Protein AF-A0A922NUD2-F1 (afdb_monomer)

Foldseek 3Di:
DVVVVVVVVVVVVVVVVVVVVVVVVVVVVVCVVPVPPDDDDDDDDDDDDDPPPQQQPVPPVSVVVLVVVLVVVVVVPDPDPVNVVSVVSVVVNVVVVVVVVVVVVVVVVVVVVVVVVVVVVVVVVVVVVVVVVVVVVVVVVVVVVVVVVVVVVVVVVVVVVVVVVVVVVVVVVVVVVVVVVVVVVVVVVVVVVVVVVVVVVVVVVVVVVVVVVVVVVVVVVVVVVVVVVVVVVVVVVVCVVDDDDDDDDDDDDDDDDPDDPPPPDPDPDPCPDPCPHPVNVVVCVVVVVDDDPPDDDDD

Structure (mmCIF, N/CA/C/O backbone):
data_AF-A0A922NUD2-F1
#
_entry.id   AF-A0A922NUD2-F1
#
loop_
_atom_site.group_PDB
_atom_site.id
_atom_site.type_symbol
_atom_site.label_atom_id
_atom_site.label_alt_id
_atom_site.label_comp_id
_atom_site.label_asym_id
_atom_site.label_entity_id
_atom_site.label_seq_id
_atom_site.pdbx_PDB_ins_code
_atom_site.Cartn_x
_atom_site.Cartn_y
_atom_site.Cartn_z
_atom_site.occupancy
_atom_site.B_iso_or_equiv
_atom_site.auth_seq_id
_atom_site.auth_comp_id
_atom_site.auth_asym_id
_atom_site.auth_atom_id
_atom_site.pdbx_PDB_model_num
ATOM 1 N N . MET A 1 1 ? 13.941 11.897 22.932 1.00 52.31 1 MET A N 1
ATOM 2 C CA . MET A 1 1 ? 13.666 12.792 21.776 1.00 52.31 1 MET A CA 1
ATOM 3 C C . MET A 1 1 ? 14.856 12.971 20.810 1.00 52.31 1 MET A C 1
ATOM 5 O O . MET A 1 1 ? 14.640 13.424 19.690 1.00 52.31 1 MET A O 1
ATOM 9 N N . SER A 1 2 ? 16.089 12.587 21.181 1.00 53.84 2 SER A N 1
ATOM 10 C CA . SER A 1 2 ? 17.286 12.746 20.324 1.00 53.84 2 SER A CA 1
ATOM 11 C C . SER A 1 2 ? 17.474 11.669 19.243 1.00 53.84 2 SER A C 1
ATOM 13 O O . SER A 1 2 ? 18.053 11.963 18.203 1.00 53.84 2 SER A O 1
ATOM 15 N N . ILE A 1 3 ? 16.930 10.462 19.428 1.00 51.69 3 ILE A N 1
ATOM 16 C CA . ILE A 1 3 ? 17.121 9.328 18.498 1.00 51.69 3 ILE A CA 1
ATOM 17 C C . ILE A 1 3 ? 16.372 9.559 17.164 1.00 51.69 3 ILE A C 1
ATOM 19 O O . ILE A 1 3 ? 16.938 9.405 16.087 1.00 51.69 3 ILE A O 1
ATOM 23 N N . ILE A 1 4 ? 15.158 10.120 17.221 1.00 53.12 4 ILE A N 1
ATOM 24 C CA . ILE A 1 4 ? 14.289 10.394 16.053 1.00 53.12 4 ILE A CA 1
ATOM 25 C C . ILE A 1 4 ? 14.841 11.522 15.143 1.00 53.12 4 ILE A C 1
ATOM 27 O O . ILE A 1 4 ? 14.447 11.678 13.981 1.00 53.12 4 ILE A O 1
ATOM 31 N N . LYS A 1 5 ? 15.759 12.361 15.647 1.00 53.94 5 LYS A N 1
ATOM 32 C CA . LYS A 1 5 ? 16.441 13.387 14.832 1.00 53.94 5 LYS A CA 1
ATOM 33 C C . LYS A 1 5 ? 17.626 12.813 14.041 1.00 53.94 5 LYS A C 1
ATOM 35 O O . LYS A 1 5 ? 17.938 13.356 12.982 1.00 53.94 5 LYS A O 1
ATOM 40 N N . GLY A 1 6 ? 18.242 11.723 14.509 1.00 54.62 6 GLY A N 1
ATOM 41 C CA . GLY A 1 6 ? 19.349 11.046 13.823 1.00 54.62 6 GLY A CA 1
ATOM 42 C C . GLY A 1 6 ? 18.901 10.348 12.537 1.00 54.62 6 GLY A C 1
ATOM 43 O O . GLY A 1 6 ? 19.431 10.631 11.463 1.00 54.62 6 GLY A O 1
ATOM 44 N N . GLU A 1 7 ? 17.844 9.538 12.617 1.00 55.69 7 GLU A N 1
ATOM 45 C CA . GLU A 1 7 ? 17.343 8.732 11.489 1.00 55.69 7 GLU A CA 1
ATOM 46 C C . GLU A 1 7 ? 16.839 9.584 10.313 1.00 55.69 7 GLU A C 1
ATOM 48 O O . GLU A 1 7 ? 17.139 9.312 9.147 1.00 55.69 7 GLU A O 1
ATOM 53 N N . ARG A 1 8 ? 16.153 10.701 10.598 1.00 58.03 8 ARG A N 1
ATOM 54 C CA . ARG A 1 8 ? 15.700 11.640 9.553 1.00 58.03 8 ARG A CA 1
ATOM 55 C C . ARG A 1 8 ? 16.856 12.317 8.814 1.00 58.03 8 ARG A C 1
ATOM 57 O O . ARG A 1 8 ? 16.696 12.704 7.654 1.00 58.03 8 ARG A O 1
ATOM 64 N N . ASN A 1 9 ? 18.015 12.474 9.452 1.00 58.94 9 ASN A N 1
ATOM 65 C CA . ASN A 1 9 ? 19.197 13.050 8.813 1.00 58.94 9 ASN A CA 1
ATOM 66 C C . ASN A 1 9 ? 19.928 12.039 7.921 1.00 58.94 9 ASN A C 1
ATOM 68 O O . ASN A 1 9 ? 20.449 12.428 6.872 1.00 58.94 9 ASN A O 1
ATOM 72 N N . GLU A 1 10 ? 19.924 10.754 8.271 1.00 60.72 10 GLU A N 1
ATOM 73 C CA . GLU A 1 10 ? 20.502 9.706 7.423 1.00 60.72 10 GLU A CA 1
ATOM 74 C C . GLU A 1 10 ? 19.676 9.451 6.161 1.00 60.72 10 GLU A C 1
ATOM 76 O O . GLU A 1 10 ? 20.231 9.399 5.057 1.00 60.72 10 GLU A O 1
ATOM 81 N N . GLN A 1 11 ? 18.345 9.423 6.277 1.00 63.09 11 GLN A N 1
ATOM 82 C CA . GLN A 1 11 ? 17.459 9.270 5.119 1.00 63.09 11 GLN A CA 1
ATOM 83 C C . GLN A 1 11 ? 17.621 10.417 4.107 1.00 63.09 11 GLN A C 1
ATOM 85 O O . GLN A 1 11 ? 17.701 10.183 2.897 1.00 63.09 11 GLN A O 1
ATOM 90 N N . LYS A 1 12 ? 17.781 11.662 4.579 1.00 68.06 12 LYS A N 1
ATOM 91 C CA . LYS A 1 12 ? 18.047 12.826 3.713 1.00 68.06 12 LYS A CA 1
ATOM 92 C C . LYS A 1 12 ? 19.406 12.743 3.011 1.00 68.06 12 LYS A C 1
ATOM 94 O O . LYS A 1 12 ? 19.517 13.119 1.840 1.00 68.06 12 LYS A O 1
ATOM 99 N N . LYS A 1 13 ? 20.443 12.242 3.695 1.00 67.81 13 LYS A N 1
ATOM 100 C CA . LYS A 1 13 ? 21.772 12.016 3.099 1.00 67.81 13 LYS A CA 1
ATOM 101 C C . LYS A 1 13 ? 21.724 10.911 2.035 1.00 67.81 13 LYS A C 1
ATOM 103 O O . LYS A 1 13 ? 22.298 11.090 0.960 1.00 67.81 13 LYS A O 1
ATOM 108 N N . SER A 1 14 ? 20.991 9.825 2.286 1.00 68.69 14 SER A N 1
ATOM 109 C CA . SER A 1 14 ? 20.791 8.720 1.335 1.00 68.69 14 SER A CA 1
ATOM 110 C C . SER A 1 14 ? 20.039 9.169 0.074 1.00 68.69 14 SER A C 1
ATOM 112 O O . SER A 1 14 ? 20.500 8.937 -1.046 1.00 68.69 14 SER A O 1
ATOM 114 N N . ALA A 1 15 ? 18.956 9.935 0.230 1.00 68.94 15 ALA A N 1
ATOM 115 C CA . ALA A 1 15 ? 18.207 10.496 -0.895 1.00 68.94 15 ALA A CA 1
ATOM 116 C C . ALA A 1 15 ? 19.058 11.449 -1.758 1.00 68.94 15 ALA A C 1
ATOM 118 O O . ALA A 1 15 ? 19.015 11.382 -2.989 1.00 68.94 15 ALA A O 1
ATOM 119 N N . LYS A 1 16 ? 19.897 12.293 -1.134 1.00 68.56 16 LYS A N 1
ATOM 120 C CA . LYS A 1 16 ? 20.848 13.155 -1.863 1.00 68.56 16 LYS A CA 1
ATOM 121 C C . LYS A 1 16 ? 21.880 12.347 -2.655 1.00 68.56 16 LYS A C 1
ATOM 123 O O . LYS A 1 16 ? 22.189 12.722 -3.784 1.00 68.56 16 LYS A O 1
ATOM 128 N N . ARG A 1 17 ? 22.395 11.242 -2.104 1.00 68.44 17 ARG A N 1
ATOM 129 C CA . ARG A 1 17 ? 23.333 10.350 -2.813 1.00 68.44 17 ARG A CA 1
ATOM 130 C C . ARG A 1 17 ? 22.675 9.682 -4.023 1.00 68.44 17 ARG A C 1
ATOM 132 O O . ARG A 1 17 ? 23.272 9.676 -5.096 1.00 68.44 17 ARG A O 1
ATOM 139 N N . ARG A 1 18 ? 21.432 9.204 -3.885 1.00 71.06 18 ARG A N 1
ATOM 140 C CA . ARG A 1 18 ? 20.667 8.599 -4.993 1.00 71.06 18 ARG A CA 1
ATOM 141 C C . ARG A 1 18 ? 20.432 9.585 -6.142 1.00 71.06 18 ARG A C 1
ATOM 143 O O . ARG A 1 18 ? 20.667 9.231 -7.292 1.00 71.06 18 ARG A O 1
ATOM 150 N N . ARG A 1 19 ? 20.064 10.837 -5.839 1.00 70.25 19 ARG A N 1
ATOM 151 C CA . ARG A 1 19 ? 19.881 11.890 -6.859 1.00 70.25 19 ARG A CA 1
ATOM 152 C C . ARG A 1 19 ? 21.174 12.232 -7.597 1.00 70.25 19 ARG A C 1
ATOM 154 O O . ARG A 1 19 ? 21.152 12.331 -8.816 1.00 70.25 19 ARG A O 1
ATOM 161 N N . LYS A 1 20 ? 22.300 12.363 -6.883 1.00 69.31 20 LYS A N 1
ATOM 162 C CA . LYS A 1 20 ? 23.607 12.607 -7.521 1.00 69.31 20 LYS A CA 1
ATOM 163 C C . LYS A 1 20 ? 23.983 11.480 -8.483 1.00 69.31 20 LYS A C 1
ATOM 165 O O . LYS A 1 20 ? 24.372 11.759 -9.605 1.00 69.31 20 LYS A O 1
ATOM 170 N N . ASN A 1 21 ? 23.792 10.227 -8.071 1.00 71.38 21 ASN A N 1
ATOM 171 C CA . ASN A 1 21 ? 24.105 9.064 -8.903 1.00 71.38 21 ASN A CA 1
ATOM 172 C C . ASN A 1 21 ? 23.218 9.003 -10.165 1.00 71.38 21 ASN A C 1
ATOM 174 O O . ASN A 1 21 ? 23.707 8.704 -11.249 1.00 71.38 21 ASN A O 1
ATOM 178 N N . LEU A 1 22 ? 21.936 9.372 -10.052 1.00 72.06 22 LEU A N 1
ATOM 179 C CA . LEU A 1 22 ? 21.026 9.455 -11.199 1.00 72.06 22 LEU A CA 1
ATOM 180 C C . LEU A 1 22 ? 21.436 10.553 -12.195 1.00 72.06 22 LEU A C 1
ATOM 182 O O . LEU A 1 22 ? 21.444 10.303 -13.394 1.00 72.06 22 LEU A O 1
ATOM 186 N N . ILE A 1 23 ? 21.826 11.737 -11.707 1.00 69.12 23 ILE A N 1
ATOM 187 C CA . ILE A 1 23 ? 22.301 12.846 -12.554 1.00 69.12 23 ILE A CA 1
ATOM 188 C C . ILE A 1 23 ? 23.598 12.460 -13.273 1.00 69.12 23 ILE A C 1
ATOM 190 O O . ILE A 1 23 ? 23.727 12.708 -14.467 1.00 69.12 23 ILE A O 1
ATOM 194 N N . THR A 1 24 ? 24.539 11.812 -12.578 1.00 68.25 24 THR A N 1
ATOM 195 C CA . THR A 1 24 ? 25.786 11.337 -13.194 1.00 68.25 24 THR A CA 1
ATOM 196 C C . THR A 1 24 ? 25.521 10.279 -14.263 1.00 68.25 24 THR A C 1
ATOM 198 O O . THR A 1 24 ? 26.097 10.360 -15.343 1.00 68.25 24 THR A O 1
ATOM 201 N N . LYS A 1 25 ? 24.613 9.327 -14.008 1.00 68.25 25 LYS A N 1
ATOM 202 C CA . LYS A 1 25 ? 24.204 8.337 -15.016 1.00 68.25 25 LYS A CA 1
ATOM 203 C C . LYS A 1 25 ? 23.544 9.002 -16.221 1.00 68.25 25 LYS A C 1
ATOM 205 O O . LYS A 1 25 ? 23.932 8.707 -17.341 1.00 68.25 25 LYS A O 1
ATOM 210 N N . LEU A 1 26 ? 22.626 9.943 -15.995 1.00 62.91 26 LEU A N 1
ATOM 211 C CA . LEU A 1 26 ? 21.943 10.662 -17.069 1.00 62.91 26 LEU A CA 1
ATOM 212 C C . LEU A 1 26 ? 22.925 11.470 -17.930 1.00 62.91 26 LEU A C 1
ATOM 214 O O . LEU A 1 26 ? 22.817 11.424 -19.148 1.00 62.91 26 LEU A O 1
ATOM 218 N N . ALA A 1 27 ? 23.907 12.139 -17.313 1.00 57.62 27 ALA A N 1
ATOM 219 C CA . ALA A 1 27 ? 24.952 12.890 -18.011 1.00 57.62 27 ALA A CA 1
ATOM 220 C C . ALA A 1 27 ? 25.899 11.991 -18.827 1.00 57.62 27 ALA A C 1
ATOM 222 O O . ALA A 1 27 ? 26.303 12.361 -19.926 1.00 57.62 27 ALA A O 1
ATOM 223 N N . MET A 1 28 ? 26.235 10.798 -18.324 1.00 58.44 28 MET A N 1
ATOM 224 C CA . MET A 1 28 ? 27.030 9.826 -19.085 1.00 58.44 28 MET A CA 1
ATOM 225 C C . MET A 1 28 ? 26.246 9.251 -20.272 1.00 58.44 28 MET A C 1
ATOM 227 O O . MET A 1 28 ? 26.810 9.086 -21.351 1.00 58.44 28 MET A O 1
ATOM 231 N N . THR A 1 29 ? 24.944 9.001 -20.112 1.00 59.31 29 THR A N 1
ATOM 232 C CA . THR A 1 29 ? 24.085 8.523 -21.204 1.00 59.31 29 THR A CA 1
ATOM 233 C C . THR A 1 29 ? 23.886 9.590 -22.285 1.00 59.31 29 THR A C 1
ATOM 235 O O . THR A 1 29 ? 23.952 9.276 -23.473 1.00 59.31 29 THR A O 1
ATOM 238 N N . SER A 1 30 ? 23.707 10.864 -21.919 1.00 52.88 30 SER A N 1
ATOM 239 C CA . SER A 1 30 ? 23.583 11.944 -22.906 1.00 52.88 30 SER A CA 1
ATOM 240 C C . SER A 1 30 ? 24.907 12.288 -23.599 1.00 52.88 30 SER A C 1
ATOM 242 O O . SER A 1 30 ? 24.887 12.571 -24.795 1.00 52.88 30 SER A O 1
ATOM 244 N N . ALA A 1 31 ? 26.060 12.161 -22.929 1.00 50.59 31 ALA A N 1
ATOM 245 C CA . ALA A 1 31 ? 27.372 12.303 -23.574 1.00 50.59 31 ALA A CA 1
ATOM 246 C C . ALA A 1 31 ? 27.667 11.180 -24.590 1.00 50.59 31 ALA A C 1
ATOM 248 O O . ALA A 1 31 ? 28.228 11.445 -25.651 1.00 50.59 31 ALA A O 1
ATOM 249 N N . LEU A 1 32 ? 27.230 9.945 -24.315 1.00 49.69 32 LEU A N 1
ATOM 250 C CA . LEU A 1 32 ? 27.330 8.827 -25.265 1.00 49.69 32 LEU A CA 1
ATOM 251 C C . LEU A 1 32 ? 26.415 8.994 -26.487 1.00 49.69 32 LEU A C 1
ATOM 253 O O . LEU A 1 32 ? 26.768 8.555 -27.576 1.00 49.69 32 LEU A O 1
ATOM 257 N N . THR A 1 33 ? 25.271 9.663 -26.325 1.00 49.62 33 THR A N 1
ATOM 258 C CA . THR A 1 33 ? 24.283 9.838 -27.404 1.00 49.62 33 THR A CA 1
ATOM 259 C C . THR A 1 33 ? 24.608 11.039 -28.307 1.00 49.62 33 THR A C 1
ATOM 261 O O . THR A 1 33 ? 24.226 11.053 -29.472 1.00 49.62 33 THR A O 1
ATOM 264 N N . LEU A 1 34 ? 25.350 12.036 -27.807 1.00 47.62 34 LEU A N 1
ATOM 265 C CA . LEU A 1 34 ? 25.722 13.249 -28.559 1.00 47.62 34 LEU A CA 1
ATOM 266 C C . LEU A 1 34 ? 27.193 13.281 -29.029 1.00 47.62 34 LEU A C 1
ATOM 268 O O . LEU A 1 34 ? 27.575 14.192 -29.758 1.00 47.62 34 LEU A O 1
ATOM 272 N N . GLY A 1 35 ? 28.024 12.304 -28.645 1.00 40.16 35 GLY A N 1
ATOM 273 C CA . GLY A 1 35 ? 29.476 12.312 -28.887 1.00 40.16 35 GLY A CA 1
ATOM 274 C C . GLY A 1 35 ? 29.985 11.671 -30.188 1.00 40.16 35 GLY A C 1
ATOM 275 O O . GLY A 1 35 ? 31.185 11.718 -30.435 1.00 40.16 35 GLY A O 1
ATOM 276 N N . VAL A 1 36 ? 29.134 11.082 -31.037 1.00 43.06 36 VAL A N 1
ATOM 277 C CA . VAL A 1 36 ? 29.580 10.336 -32.245 1.00 43.06 36 VAL A CA 1
ATOM 278 C C . VAL A 1 36 ? 29.637 11.219 -33.515 1.00 43.06 36 VAL A C 1
ATOM 280 O O . VAL A 1 36 ? 29.834 10.732 -34.620 1.00 43.06 36 VAL A O 1
ATOM 283 N N . GLY A 1 37 ? 29.493 12.544 -33.387 1.00 38.19 37 GLY A N 1
ATOM 284 C CA . GLY A 1 37 ? 29.281 13.452 -34.526 1.00 38.19 37 GLY A CA 1
ATOM 285 C C . GLY A 1 37 ? 30.478 14.246 -35.073 1.00 38.19 37 GLY A C 1
ATOM 286 O O . GLY A 1 37 ? 30.251 15.106 -35.917 1.00 38.19 37 GLY A O 1
ATOM 287 N N . ALA A 1 38 ? 31.722 14.043 -34.623 1.00 34.69 38 ALA A N 1
ATOM 288 C CA . ALA A 1 38 ? 32.842 14.890 -35.068 1.00 34.69 38 ALA A CA 1
ATOM 289 C C . ALA A 1 38 ? 34.184 14.146 -35.167 1.00 34.69 38 ALA A C 1
ATOM 291 O O . ALA A 1 38 ? 35.044 14.273 -34.300 1.00 34.69 38 ALA A O 1
ATOM 292 N N . ALA A 1 39 ? 34.390 13.393 -36.248 1.00 38.34 39 ALA A N 1
ATOM 293 C CA . ALA A 1 39 ? 35.722 12.944 -36.650 1.00 38.34 39 ALA A CA 1
ATOM 294 C C . ALA A 1 39 ? 35.781 12.716 -38.168 1.00 38.34 39 ALA A C 1
ATOM 296 O O . ALA A 1 39 ? 35.479 11.620 -38.622 1.00 38.34 39 ALA A O 1
ATOM 297 N N . ALA A 1 40 ? 36.157 13.744 -38.942 1.00 36.88 40 ALA A N 1
ATOM 298 C CA . ALA A 1 40 ? 36.733 13.590 -40.288 1.00 36.88 40 ALA A CA 1
ATOM 299 C C . ALA A 1 40 ? 37.229 14.933 -40.871 1.00 36.88 40 ALA A C 1
ATOM 301 O O . ALA A 1 40 ? 36.641 15.443 -41.815 1.00 36.88 40 ALA A O 1
ATOM 302 N N . THR A 1 41 ? 38.332 15.495 -40.364 1.00 37.81 41 THR A N 1
ATOM 303 C CA . THR A 1 41 ? 39.210 16.371 -41.175 1.00 37.81 41 THR A CA 1
ATOM 304 C C . THR A 1 41 ? 40.657 16.241 -40.699 1.00 37.81 41 THR A C 1
ATOM 306 O O . THR A 1 41 ? 41.145 17.055 -39.920 1.00 37.81 41 THR A O 1
ATOM 309 N N . LEU A 1 42 ? 41.348 15.196 -41.152 1.00 38.25 42 LEU A N 1
ATOM 310 C CA . LEU A 1 42 ? 42.806 15.089 -41.076 1.00 38.25 42 LEU A CA 1
ATOM 311 C C . LEU A 1 42 ? 43.307 14.398 -42.346 1.00 38.25 42 LEU A C 1
ATOM 313 O O . LEU A 1 42 ? 43.337 13.176 -42.416 1.00 38.25 42 LEU A O 1
ATOM 317 N N . ALA A 1 43 ? 43.673 15.186 -43.354 1.00 37.28 43 ALA A N 1
ATOM 318 C CA . ALA A 1 43 ? 44.607 14.776 -44.400 1.00 37.28 43 ALA A CA 1
ATOM 319 C C . ALA A 1 43 ? 45.054 16.013 -45.182 1.00 37.28 43 ALA A C 1
ATOM 321 O O . ALA A 1 43 ? 44.223 16.692 -45.782 1.00 37.28 43 ALA A O 1
ATOM 322 N N . GLY A 1 44 ? 46.359 16.288 -45.195 1.00 34.56 44 GLY A N 1
ATOM 323 C CA . GLY A 1 44 ? 46.913 17.221 -46.173 1.00 34.56 44 GLY A CA 1
ATOM 324 C C . GLY A 1 44 ? 48.192 17.949 -45.794 1.00 34.56 44 GLY A C 1
ATOM 325 O O . GLY A 1 44 ? 48.254 19.144 -46.040 1.00 34.56 44 GLY A O 1
ATOM 326 N N . GLN A 1 45 ? 49.211 17.280 -45.245 1.00 37.59 45 GLN A N 1
ATOM 327 C CA . GLN A 1 45 ? 50.592 17.772 -45.344 1.00 37.59 45 GLN A CA 1
ATOM 328 C C . GLN A 1 45 ? 51.574 16.600 -45.421 1.00 37.59 45 GLN A C 1
ATOM 330 O O . GLN A 1 45 ? 51.683 15.821 -44.479 1.00 37.59 45 GLN A O 1
ATOM 335 N N . THR A 1 46 ? 52.259 16.476 -46.560 1.00 36.56 46 THR A N 1
ATOM 336 C CA . THR A 1 46 ? 53.689 16.132 -46.697 1.00 36.56 46 THR A CA 1
ATOM 337 C C . THR A 1 46 ? 54.054 16.139 -48.186 1.00 36.56 46 THR A C 1
ATOM 339 O O . THR A 1 46 ? 53.592 15.314 -48.969 1.00 36.56 46 THR A O 1
ATOM 342 N N . GLU A 1 47 ? 54.871 17.115 -48.578 1.00 37.94 47 GLU A N 1
ATOM 343 C CA . GLU A 1 47 ? 55.683 17.078 -49.795 1.00 37.94 47 GLU A CA 1
ATOM 344 C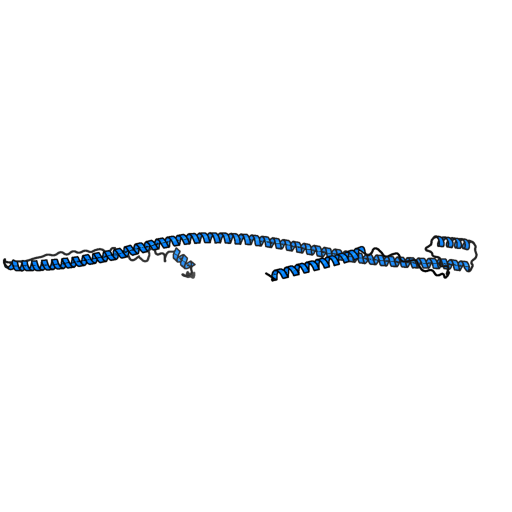 C . GLU A 1 47 ? 56.871 16.126 -49.571 1.00 37.94 47 GLU A C 1
ATOM 346 O O . GLU A 1 47 ? 57.402 16.108 -48.466 1.00 37.94 47 GLU A O 1
ATOM 351 N N . VAL A 1 48 ? 57.296 15.364 -50.589 1.00 31.50 48 VAL A N 1
ATOM 352 C CA . VAL A 1 48 ? 58.649 15.392 -51.196 1.00 31.50 48 VAL A CA 1
ATOM 353 C C . VAL A 1 48 ? 58.619 14.545 -52.481 1.00 31.50 48 VAL A C 1
ATOM 355 O O . VAL A 1 48 ? 58.175 13.399 -52.497 1.00 31.50 48 VAL A O 1
ATOM 358 N N . ARG A 1 49 ? 59.111 15.151 -53.568 1.00 35.56 49 ARG A N 1
ATOM 359 C CA . ARG A 1 49 ? 59.298 14.593 -54.913 1.00 35.56 49 ARG A CA 1
ATOM 360 C C . ARG A 1 49 ? 60.269 13.406 -54.944 1.00 35.56 49 ARG A C 1
ATOM 362 O O . ARG A 1 49 ? 61.448 13.562 -54.643 1.00 35.56 49 ARG A O 1
ATOM 369 N N . ALA A 1 50 ? 59.800 12.303 -55.517 1.00 33.41 50 ALA A N 1
ATOM 370 C CA . ALA A 1 50 ? 60.543 11.531 -56.507 1.00 33.41 50 ALA A CA 1
ATOM 371 C C . ALA A 1 50 ? 59.577 11.298 -57.679 1.00 33.41 50 ALA A C 1
ATOM 373 O O . ALA A 1 50 ? 58.518 10.704 -57.487 1.00 33.41 50 ALA A O 1
ATOM 374 N N . GLU A 1 51 ? 59.889 11.836 -58.863 1.00 36.84 51 GLU A N 1
ATOM 375 C CA . GLU A 1 51 ? 59.078 11.672 -60.079 1.00 36.84 51 GLU A CA 1
ATOM 376 C C . GLU A 1 51 ? 59.210 10.238 -60.608 1.00 36.84 51 GLU A C 1
ATOM 378 O O . GLU A 1 51 ? 59.884 9.953 -61.591 1.00 36.84 51 GLU A O 1
ATOM 383 N N . VAL A 1 52 ? 58.540 9.313 -59.930 1.00 41.41 52 VAL A N 1
ATOM 384 C CA . VAL A 1 52 ? 57.904 8.188 -60.606 1.00 41.41 52 VAL A CA 1
ATOM 385 C C . VAL A 1 52 ? 56.609 8.769 -61.163 1.00 41.41 52 VAL A C 1
ATOM 387 O O . VAL A 1 52 ? 55.838 9.349 -60.401 1.00 41.41 52 VAL A O 1
ATOM 390 N N . LEU A 1 53 ? 56.391 8.696 -62.480 1.00 49.03 53 LEU A N 1
ATOM 391 C CA . LEU A 1 53 ? 55.166 9.170 -63.136 1.00 49.03 53 LEU A CA 1
ATOM 392 C C . LEU A 1 53 ? 53.958 8.344 -62.660 1.00 49.03 53 LEU A C 1
ATOM 394 O O . LEU A 1 53 ? 53.465 7.477 -63.368 1.00 49.03 53 LEU A O 1
ATOM 398 N N . THR A 1 54 ? 53.478 8.577 -61.446 1.00 54.53 54 THR A N 1
ATOM 399 C CA . THR A 1 54 ? 52.270 7.960 -60.910 1.00 54.53 54 THR A CA 1
ATOM 400 C C . THR A 1 54 ? 51.072 8.756 -61.410 1.00 54.53 54 THR A C 1
ATOM 402 O O . THR A 1 54 ? 50.749 9.837 -60.921 1.00 54.53 54 THR A O 1
ATOM 405 N N . LEU A 1 55 ? 50.411 8.242 -62.448 1.00 60.50 55 LEU A N 1
ATOM 406 C CA . LEU A 1 55 ? 49.164 8.823 -62.927 1.00 60.50 55 LEU A CA 1
ATOM 407 C C . LEU A 1 55 ? 48.089 8.673 -61.840 1.00 60.50 55 LEU A C 1
ATOM 409 O O . LEU A 1 55 ? 47.643 7.566 -61.538 1.00 60.50 55 LEU A O 1
ATOM 413 N N . ASN A 1 56 ? 47.664 9.789 -61.245 1.00 65.06 56 ASN A N 1
ATOM 414 C CA . ASN A 1 56 ? 46.549 9.797 -60.304 1.00 65.06 56 ASN A CA 1
ATOM 415 C C . ASN A 1 56 ? 45.230 9.640 -61.066 1.00 65.06 56 ASN A C 1
ATOM 417 O O . ASN A 1 56 ? 44.687 10.598 -61.612 1.00 65.06 56 ASN A O 1
ATOM 421 N N . MET A 1 57 ? 44.695 8.425 -61.064 1.00 66.94 57 MET A N 1
ATOM 422 C CA . MET A 1 57 ? 43.496 8.101 -61.825 1.00 66.94 57 MET A CA 1
ATOM 423 C C . MET A 1 57 ? 42.178 8.611 -61.207 1.00 66.94 57 MET A C 1
ATOM 425 O O . MET A 1 57 ? 41.116 8.426 -61.799 1.00 66.94 57 MET A O 1
ATOM 429 N N . LYS A 1 58 ? 42.217 9.249 -60.025 1.00 65.94 58 LYS A N 1
ATOM 430 C CA . LYS A 1 58 ? 41.053 9.950 -59.448 1.00 65.94 58 LYS A CA 1
ATOM 431 C C . LYS A 1 58 ? 40.828 11.322 -60.092 1.00 65.94 58 LYS A C 1
ATOM 433 O O . LYS A 1 58 ? 39.716 11.843 -60.049 1.00 65.94 58 LYS A O 1
ATOM 438 N N . ASP A 1 59 ? 41.867 11.906 -60.685 1.00 74.19 59 ASP A N 1
ATOM 439 C CA . ASP A 1 59 ? 41.778 13.185 -61.381 1.00 74.19 59 ASP A CA 1
ATOM 440 C C . ASP A 1 59 ? 41.358 12.957 -62.838 1.00 74.19 59 ASP A C 1
ATOM 442 O O . ASP A 1 59 ? 42.167 12.627 -63.71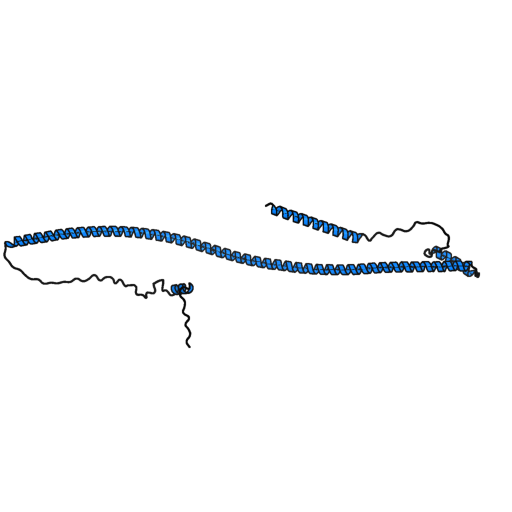0 1.00 74.19 59 ASP A O 1
ATOM 446 N N . LYS A 1 60 ? 40.061 13.149 -63.097 1.00 74.25 60 LYS A N 1
ATOM 447 C CA . LYS A 1 60 ? 39.451 12.975 -64.419 1.00 74.25 60 LYS A CA 1
ATOM 448 C C . LYS A 1 60 ? 40.184 13.759 -65.513 1.00 74.25 60 LYS A C 1
ATOM 450 O O . LYS A 1 60 ? 40.353 13.234 -66.610 1.00 74.25 60 LYS A O 1
ATOM 455 N N . ALA A 1 61 ? 40.646 14.976 -65.223 1.00 74.44 61 ALA A N 1
ATOM 456 C CA . ALA A 1 61 ? 41.311 15.815 -66.216 1.00 74.44 61 ALA A CA 1
ATOM 457 C C . ALA A 1 61 ? 42.681 15.241 -66.601 1.00 74.44 61 ALA A C 1
ATOM 459 O O . ALA A 1 61 ? 43.029 15.200 -67.780 1.00 74.44 61 ALA A O 1
ATOM 460 N N . LYS A 1 62 ? 43.438 14.733 -65.621 1.00 71.81 62 LYS A N 1
ATOM 461 C CA . LYS A 1 62 ? 44.739 14.090 -65.862 1.00 71.81 62 LYS A CA 1
ATOM 462 C C . LYS A 1 62 ? 44.612 12.763 -66.600 1.00 71.81 62 LYS A C 1
ATOM 464 O O . LYS A 1 62 ? 45.435 12.472 -67.468 1.00 71.81 62 LYS A O 1
ATOM 469 N N . VAL A 1 63 ? 43.564 11.995 -66.309 1.00 69.38 63 VAL A N 1
ATOM 470 C CA . VAL A 1 63 ? 43.255 10.751 -67.026 1.00 69.38 63 VAL A CA 1
ATOM 471 C C . VAL A 1 63 ? 42.865 11.029 -68.477 1.00 69.38 63 VAL A C 1
ATOM 473 O O . VAL A 1 63 ? 43.369 10.361 -69.376 1.00 69.38 63 VAL A O 1
ATOM 476 N N . GLU A 1 64 ? 42.020 12.031 -68.732 1.00 72.38 64 GLU A N 1
ATOM 477 C CA . GLU A 1 64 ? 41.623 12.416 -70.093 1.00 72.38 64 GLU A CA 1
ATOM 478 C C . GLU A 1 64 ? 42.798 12.982 -70.906 1.00 72.38 64 GLU A C 1
ATOM 480 O O . GLU A 1 64 ? 42.967 12.622 -72.072 1.00 72.38 64 GLU A O 1
ATOM 485 N N . GLU A 1 65 ? 43.648 13.817 -70.298 1.00 75.19 65 GLU A N 1
ATOM 486 C CA . GLU A 1 65 ? 44.860 14.352 -70.934 1.00 75.19 65 GLU A CA 1
ATOM 487 C C . GLU A 1 65 ? 45.799 13.219 -71.378 1.00 75.19 65 GLU A C 1
ATOM 489 O O . GLU A 1 65 ? 46.295 13.204 -72.507 1.00 75.19 65 GLU A O 1
ATOM 494 N N . PHE A 1 66 ? 46.010 12.236 -70.505 1.00 69.50 66 PHE A N 1
ATOM 495 C CA . PHE A 1 66 ? 46.852 11.083 -70.787 1.00 69.50 66 PHE A CA 1
ATOM 496 C C . PHE A 1 66 ? 46.232 10.122 -71.813 1.00 69.50 66 PHE A C 1
ATOM 498 O O . PHE A 1 66 ? 46.918 9.686 -72.737 1.00 69.50 66 PHE A O 1
ATOM 505 N N . ALA A 1 67 ? 44.927 9.847 -71.720 1.00 70.44 67 ALA A N 1
ATOM 506 C CA . ALA A 1 67 ? 44.212 9.002 -72.675 1.00 70.44 67 ALA A CA 1
ATOM 507 C C . ALA A 1 67 ? 44.221 9.594 -74.094 1.00 70.44 67 ALA A C 1
ATOM 509 O O . ALA A 1 67 ? 44.383 8.860 -75.072 1.00 70.44 67 ALA A O 1
ATOM 510 N N . ASN A 1 68 ? 44.093 10.919 -74.220 1.00 74.31 68 ASN A N 1
ATOM 511 C CA . ASN A 1 68 ? 44.186 11.609 -75.506 1.00 74.31 68 ASN A CA 1
ATOM 512 C C . ASN A 1 68 ? 45.601 11.528 -76.094 1.00 74.31 68 ASN A C 1
ATOM 514 O O . ASN A 1 68 ? 45.737 11.190 -77.270 1.00 74.31 68 ASN A O 1
ATOM 518 N N . LYS A 1 69 ? 46.646 11.720 -75.274 1.00 71.38 69 LYS A N 1
ATOM 519 C CA . LYS A 1 69 ? 48.042 11.508 -75.698 1.00 71.38 69 LYS A CA 1
ATOM 520 C C . LYS A 1 69 ? 48.247 10.081 -76.209 1.00 71.38 69 LYS A C 1
ATOM 522 O O . LYS A 1 69 ? 48.720 9.903 -77.329 1.00 71.38 69 LYS A O 1
ATOM 527 N N . LEU A 1 70 ?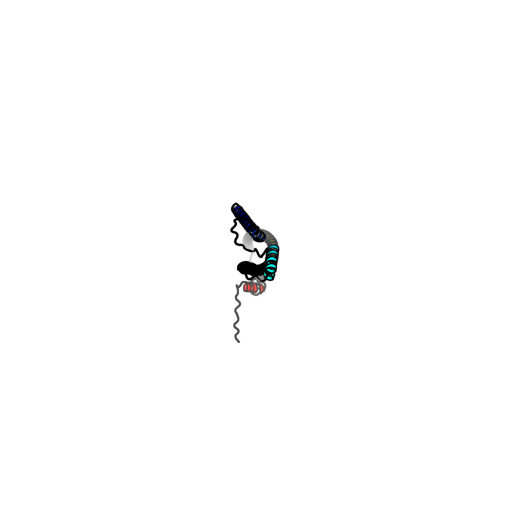 47.795 9.071 -75.464 1.00 68.44 70 LEU A N 1
ATOM 528 C CA . LEU A 1 70 ? 47.908 7.668 -75.872 1.00 68.44 70 LEU A CA 1
ATOM 529 C C . LEU A 1 70 ? 47.153 7.376 -77.182 1.00 68.44 70 LEU A C 1
ATOM 531 O O . LEU A 1 70 ? 47.656 6.671 -78.058 1.00 68.44 70 LEU A O 1
ATOM 535 N N . LYS A 1 71 ? 45.950 7.942 -77.348 1.00 70.44 71 LYS A N 1
ATOM 536 C CA . LYS A 1 71 ? 45.134 7.806 -78.563 1.00 70.44 71 LYS A CA 1
ATOM 537 C C . LYS A 1 71 ? 45.820 8.420 -79.781 1.00 70.44 71 LYS A C 1
ATOM 539 O O . LYS A 1 71 ? 45.709 7.873 -80.879 1.00 70.44 71 LYS A O 1
ATOM 544 N N . ASP A 1 72 ? 46.519 9.533 -79.605 1.00 72.12 72 ASP A N 1
ATOM 545 C CA . ASP A 1 72 ? 47.260 10.184 -80.681 1.00 72.12 72 ASP A CA 1
ATOM 546 C C . ASP A 1 72 ? 48.564 9.450 -81.010 1.00 72.12 72 ASP A C 1
ATOM 548 O O . ASP A 1 72 ? 48.889 9.313 -82.190 1.00 72.12 72 ASP A O 1
ATOM 552 N N . TYR A 1 73 ? 49.238 8.858 -80.020 1.00 64.88 73 TYR A N 1
ATOM 553 C CA . TYR A 1 73 ? 50.397 7.983 -80.236 1.00 64.88 73 TYR A CA 1
ATOM 554 C C . TYR A 1 73 ? 50.034 6.654 -80.918 1.00 64.88 73 TYR A C 1
ATOM 556 O O . TYR A 1 73 ? 50.725 6.231 -81.848 1.00 64.88 73 TYR A O 1
ATOM 564 N N . ALA A 1 74 ? 48.920 6.015 -80.547 1.00 64.56 74 ALA A N 1
ATOM 565 C CA . ALA A 1 74 ? 48.464 4.762 -81.161 1.00 64.56 74 ALA A CA 1
ATOM 566 C C . ALA A 1 74 ? 48.139 4.912 -82.662 1.00 64.56 74 ALA A C 1
ATOM 568 O O . ALA A 1 74 ? 48.363 3.990 -83.451 1.00 64.56 74 ALA A O 1
ATOM 569 N N . LYS A 1 75 ? 47.674 6.095 -83.091 1.00 67.69 75 LYS A N 1
ATOM 570 C CA . LYS A 1 75 ? 47.436 6.413 -84.512 1.00 67.69 75 LYS A CA 1
ATOM 571 C C . LYS A 1 75 ? 48.729 6.494 -85.337 1.00 67.69 75 LYS A C 1
ATOM 573 O O . LYS A 1 75 ? 48.667 6.345 -86.554 1.00 67.69 75 LYS A O 1
ATOM 578 N N . GLN A 1 76 ? 49.892 6.700 -84.710 1.00 67.12 76 GLN A N 1
ATOM 579 C CA . GLN A 1 76 ? 51.169 6.940 -85.399 1.00 67.12 76 GLN A CA 1
ATOM 580 C C . GLN A 1 76 ? 51.955 5.663 -85.791 1.00 67.12 76 GLN A C 1
ATOM 582 O O . GLN A 1 76 ? 53.065 5.779 -86.305 1.00 67.12 76 GLN A O 1
ATOM 587 N N . LYS A 1 77 ? 51.402 4.446 -85.610 1.00 56.41 77 LYS A N 1
ATOM 588 C CA . LYS A 1 77 ? 51.974 3.145 -86.062 1.00 56.41 77 LYS A CA 1
ATOM 589 C C . LYS A 1 77 ? 53.476 2.924 -85.747 1.00 56.41 77 LYS A C 1
ATOM 591 O O . LYS A 1 77 ? 54.207 2.354 -86.554 1.00 56.41 77 LYS A O 1
ATOM 596 N N . LYS A 1 78 ? 53.959 3.316 -84.563 1.00 56.56 78 LYS A N 1
ATOM 597 C CA . LYS A 1 78 ? 55.320 2.982 -84.095 1.00 56.56 78 LYS A CA 1
ATOM 598 C C . LYS A 1 78 ? 55.257 2.232 -82.764 1.00 56.56 78 LYS A C 1
ATOM 600 O O . LYS A 1 78 ? 54.977 2.833 -81.735 1.00 56.56 78 LYS A O 1
ATOM 605 N N . SER A 1 79 ? 55.535 0.926 -82.777 1.00 58.44 79 SER A N 1
ATOM 606 C CA . SER A 1 79 ? 55.690 0.112 -81.562 1.00 58.44 79 SER A CA 1
ATOM 607 C C . SER A 1 79 ? 57.079 0.341 -80.955 1.00 58.44 79 SER A C 1
ATOM 609 O O . SER A 1 79 ? 58.012 -0.427 -81.188 1.00 58.44 79 SER A O 1
ATOM 611 N N . GLY A 1 80 ? 57.242 1.457 -80.244 1.00 63.31 80 GLY A N 1
ATOM 612 C CA . GLY A 1 80 ? 58.472 1.801 -79.525 1.00 63.31 80 GLY A CA 1
ATOM 613 C C . GLY A 1 80 ? 58.371 1.498 -78.028 1.00 63.31 80 GLY A C 1
ATOM 614 O O . GLY A 1 80 ? 57.278 1.481 -77.470 1.00 63.31 80 GLY A O 1
ATOM 615 N N . GLN A 1 81 ? 59.511 1.324 -77.356 1.00 61.88 81 GLN A N 1
ATOM 616 C CA . GLN A 1 81 ? 59.626 1.103 -75.902 1.00 61.88 81 GLN A CA 1
ATOM 617 C C . GLN A 1 81 ? 58.825 2.116 -75.052 1.00 61.88 81 GLN A C 1
ATOM 619 O O . GLN A 1 81 ? 58.284 1.759 -74.011 1.00 61.88 81 GLN A O 1
ATOM 624 N N . ILE A 1 82 ? 58.674 3.348 -75.550 1.00 62.56 82 ILE A N 1
ATOM 625 C CA . ILE A 1 82 ? 57.875 4.431 -74.951 1.00 62.56 82 ILE A CA 1
ATOM 626 C C . ILE A 1 82 ? 56.381 4.058 -74.867 1.00 62.56 82 ILE A C 1
ATOM 628 O O . ILE A 1 82 ? 55.753 4.270 -73.837 1.00 62.56 82 ILE A O 1
ATOM 632 N N . THR A 1 83 ? 55.821 3.403 -75.893 1.00 68.00 83 THR A N 1
ATOM 633 C CA . THR A 1 83 ? 54.401 2.985 -75.899 1.00 68.00 83 THR A CA 1
ATOM 634 C C . THR A 1 83 ? 54.097 1.898 -74.866 1.00 68.00 83 THR A C 1
ATOM 636 O O . THR A 1 83 ? 53.004 1.856 -74.307 1.00 68.00 83 THR A O 1
ATOM 639 N N . LEU A 1 84 ? 55.076 1.037 -74.566 1.00 69.69 84 LEU A N 1
ATOM 640 C CA . LEU A 1 84 ? 54.952 0.016 -73.523 1.00 69.69 84 LEU A CA 1
ATOM 641 C C . LEU A 1 84 ? 55.051 0.622 -72.119 1.00 69.69 84 LEU A C 1
ATOM 643 O O . LEU A 1 84 ? 54.344 0.175 -71.220 1.00 69.69 84 LEU A O 1
ATOM 647 N N . GLN A 1 85 ? 55.884 1.651 -71.934 1.00 72.06 85 GLN A N 1
ATOM 648 C CA . GLN A 1 85 ? 55.967 2.384 -70.667 1.00 72.06 85 GLN A CA 1
ATOM 649 C C . GLN A 1 85 ? 54.651 3.102 -70.357 1.00 72.06 85 GLN A C 1
ATOM 651 O O . GLN A 1 85 ? 54.123 2.958 -69.259 1.00 72.06 85 GLN A O 1
ATOM 656 N N . GLU A 1 86 ? 54.075 3.807 -71.331 1.00 70.75 86 GLU A N 1
ATOM 657 C CA . GLU A 1 86 ? 52.787 4.488 -71.158 1.00 70.75 86 GLU A CA 1
ATOM 658 C C . GLU A 1 86 ? 51.641 3.501 -70.886 1.00 70.75 86 GLU A C 1
ATOM 660 O O . GLU A 1 86 ? 50.813 3.739 -70.008 1.00 70.75 86 GLU A O 1
ATOM 665 N N . LEU A 1 87 ? 51.616 2.349 -71.566 1.00 72.94 87 LEU A N 1
ATOM 666 C CA . LEU A 1 87 ? 50.635 1.298 -71.290 1.00 72.94 87 LEU A CA 1
ATOM 667 C C . LEU A 1 87 ? 50.804 0.692 -69.885 1.00 72.94 87 LEU A C 1
ATOM 669 O O . LEU A 1 87 ? 49.805 0.410 -69.225 1.00 72.94 87 LEU A O 1
ATOM 673 N N . SER A 1 88 ? 52.041 0.526 -69.406 1.00 74.81 88 SER A N 1
ATOM 674 C CA . SER A 1 88 ? 52.307 0.090 -68.028 1.00 74.81 88 SER A CA 1
ATOM 675 C C . SER A 1 88 ? 51.726 1.079 -67.021 1.00 74.81 88 SER A C 1
ATOM 677 O O . SER A 1 88 ? 51.012 0.664 -66.117 1.00 74.81 88 SER A O 1
ATOM 679 N N . LEU A 1 89 ? 51.929 2.385 -67.231 1.00 74.50 89 LEU A N 1
ATOM 680 C CA . LEU A 1 89 ? 51.370 3.428 -66.363 1.00 74.50 89 LEU A CA 1
ATOM 681 C C . LEU A 1 89 ? 49.835 3.394 -66.317 1.00 74.50 89 LEU A C 1
ATOM 683 O O . LEU A 1 89 ? 49.249 3.611 -65.257 1.00 74.50 89 LEU A O 1
ATOM 687 N N . ILE A 1 90 ? 49.176 3.085 -67.443 1.00 74.00 90 ILE A N 1
ATOM 688 C CA . ILE A 1 90 ? 47.721 2.863 -67.485 1.00 74.00 90 ILE A CA 1
ATOM 689 C C . ILE A 1 90 ? 47.331 1.675 -66.604 1.00 74.00 90 ILE A C 1
ATOM 691 O O . ILE A 1 90 ? 46.426 1.791 -65.777 1.00 74.00 90 ILE A O 1
ATOM 695 N N . LEU A 1 91 ? 47.982 0.526 -66.796 1.00 74.81 91 LEU A N 1
ATOM 696 C CA . LEU A 1 91 ? 47.658 -0.708 -66.078 1.00 74.81 91 LEU A CA 1
ATOM 697 C C . LEU A 1 91 ? 47.918 -0.575 -64.573 1.00 74.81 91 LEU A C 1
ATOM 699 O O . LEU A 1 91 ? 47.075 -0.991 -63.777 1.00 74.81 91 LEU A O 1
ATOM 703 N N . ASP A 1 92 ? 49.020 0.067 -64.190 1.00 77.88 92 ASP A N 1
ATOM 704 C CA . ASP A 1 92 ? 49.350 0.372 -62.797 1.00 77.88 92 ASP A CA 1
ATOM 705 C C . ASP A 1 92 ? 48.323 1.337 -62.189 1.00 77.88 92 ASP A C 1
ATOM 707 O O . ASP A 1 92 ? 47.848 1.129 -61.072 1.00 77.88 92 ASP A O 1
ATOM 711 N N . GLY A 1 93 ? 47.885 2.345 -62.949 1.00 76.81 93 GLY A N 1
ATOM 712 C CA . GLY A 1 93 ? 46.794 3.236 -62.560 1.00 76.81 93 GLY A CA 1
ATOM 713 C C . GLY A 1 93 ? 45.478 2.492 -62.304 1.00 76.81 93 GLY A C 1
ATOM 714 O O . GLY A 1 93 ? 44.852 2.689 -61.260 1.00 76.81 93 GLY A O 1
ATOM 715 N N . TYR A 1 94 ? 45.059 1.611 -63.219 1.00 76.88 94 TYR A N 1
ATOM 716 C CA . TYR A 1 94 ? 43.852 0.792 -63.041 1.00 76.88 94 TYR A CA 1
ATOM 717 C C . TYR A 1 94 ? 43.956 -0.141 -61.837 1.00 76.88 94 TYR A C 1
ATOM 719 O O . TYR A 1 94 ? 42.992 -0.267 -61.078 1.00 76.88 94 TYR A O 1
ATOM 727 N N . ARG A 1 95 ? 45.117 -0.773 -61.643 1.00 76.81 95 ARG A N 1
ATOM 728 C CA . ARG A 1 95 ? 45.380 -1.623 -60.483 1.00 76.81 95 ARG A CA 1
ATOM 729 C C . ARG A 1 95 ? 45.235 -0.835 -59.179 1.00 76.81 95 ARG A C 1
ATOM 731 O O . ARG A 1 95 ? 44.506 -1.279 -58.299 1.00 76.81 95 ARG A O 1
ATOM 738 N N . ASN A 1 96 ? 45.820 0.359 -59.100 1.00 80.62 96 ASN A N 1
ATOM 739 C CA . ASN A 1 96 ? 45.737 1.221 -57.919 1.00 80.62 96 ASN A CA 1
ATOM 740 C C . ASN A 1 96 ? 44.298 1.671 -57.609 1.00 80.62 96 ASN A C 1
ATOM 742 O O . ASN A 1 96 ? 43.884 1.649 -56.451 1.00 80.62 96 ASN A O 1
ATOM 746 N N . ILE A 1 97 ? 43.503 2.054 -58.621 1.00 78.94 97 ILE A N 1
ATOM 747 C CA . ILE A 1 97 ? 42.081 2.389 -58.401 1.00 78.94 97 ILE A CA 1
ATOM 748 C C . ILE A 1 97 ? 41.323 1.178 -57.881 1.00 78.94 97 ILE A C 1
ATOM 750 O O . ILE A 1 97 ? 40.528 1.306 -56.954 1.00 78.94 97 ILE A O 1
ATOM 754 N N . ARG A 1 98 ? 41.531 0.017 -58.506 1.00 79.88 98 ARG A N 1
ATOM 755 C CA . ARG A 1 98 ? 40.843 -1.209 -58.122 1.00 79.88 98 ARG A CA 1
ATOM 756 C C . ARG A 1 98 ? 41.138 -1.556 -56.664 1.00 79.88 98 ARG A C 1
ATOM 758 O O . ARG A 1 98 ? 40.198 -1.795 -55.917 1.00 79.88 98 ARG A O 1
ATOM 765 N N . GLU A 1 99 ? 42.406 -1.517 -56.260 1.00 83.50 99 GLU A N 1
ATOM 766 C CA . GLU A 1 99 ? 42.820 -1.758 -54.874 1.00 83.50 99 GLU A CA 1
ATOM 767 C C . GLU A 1 99 ? 42.181 -0.739 -53.911 1.00 83.50 99 GLU A C 1
ATOM 769 O O . GLU A 1 99 ? 41.686 -1.121 -52.851 1.00 83.50 99 GLU A O 1
ATOM 774 N N . GLN A 1 100 ? 42.090 0.540 -54.295 1.00 82.94 100 GLN A N 1
ATOM 775 C CA . GLN A 1 100 ? 41.402 1.554 -53.491 1.00 82.94 100 GLN A CA 1
ATOM 776 C C . GLN A 1 100 ? 39.896 1.287 -53.364 1.00 82.94 100 GLN A C 1
ATOM 778 O O . GLN A 1 100 ? 39.352 1.400 -52.271 1.00 82.94 100 GLN A O 1
ATOM 783 N N . ILE A 1 101 ? 39.215 0.925 -54.455 1.00 84.44 101 ILE A N 1
ATOM 784 C CA . ILE A 1 101 ? 37.784 0.587 -54.430 1.00 84.44 101 ILE A CA 1
ATOM 785 C C . ILE A 1 101 ? 37.548 -0.638 -53.546 1.00 84.44 101 ILE A C 1
ATOM 787 O O . ILE A 1 101 ? 36.602 -0.646 -52.766 1.00 84.44 101 ILE A O 1
ATOM 791 N N . GLU A 1 102 ? 38.401 -1.661 -53.637 1.00 88.69 102 GLU A N 1
ATOM 792 C CA . GLU A 1 102 ? 38.311 -2.856 -52.793 1.00 88.69 102 GLU A CA 1
ATOM 793 C C . GLU A 1 102 ? 38.494 -2.501 -51.301 1.00 88.69 102 GLU A C 1
ATOM 795 O O . GLU A 1 102 ? 37.752 -3.004 -50.455 1.00 88.69 102 GLU A O 1
ATOM 800 N N . GLN A 1 103 ? 39.400 -1.574 -50.964 1.00 91.19 103 GLN A N 1
ATOM 801 C CA . GLN A 1 103 ? 39.558 -1.059 -49.595 1.00 91.19 103 GLN A CA 1
ATOM 802 C C . GLN A 1 103 ? 38.352 -0.230 -49.126 1.00 91.19 103 GLN A C 1
ATOM 804 O O . GLN A 1 103 ? 37.858 -0.430 -48.012 1.00 91.19 103 GLN A O 1
ATOM 809 N N . ASP A 1 104 ? 37.852 0.681 -49.960 1.00 90.88 104 ASP A N 1
ATOM 810 C CA . ASP A 1 104 ? 36.693 1.526 -49.651 1.00 90.88 104 ASP A CA 1
ATOM 811 C C . ASP A 1 104 ? 35.420 0.670 -49.487 1.00 90.88 104 ASP A C 1
ATOM 813 O O . ASP A 1 104 ? 34.603 0.903 -48.591 1.00 90.88 104 ASP A O 1
ATOM 817 N N . LEU A 1 105 ? 35.275 -0.390 -50.287 1.00 93.19 105 LEU A N 1
ATOM 818 C CA . LEU A 1 105 ? 34.192 -1.360 -50.151 1.00 93.19 105 LEU A CA 1
ATOM 819 C C . LEU A 1 105 ? 34.321 -2.147 -48.841 1.00 93.19 105 LEU A C 1
ATOM 821 O O . LEU A 1 105 ? 33.362 -2.212 -48.074 1.00 93.19 105 LEU A O 1
ATOM 825 N N . ALA A 1 106 ? 35.511 -2.669 -48.530 1.00 94.94 106 ALA A N 1
ATOM 826 C CA . ALA A 1 106 ? 35.748 -3.420 -47.298 1.00 94.94 106 ALA A CA 1
ATOM 827 C C . ALA A 1 106 ? 35.535 -2.567 -46.034 1.00 94.94 106 ALA A C 1
ATOM 829 O O . ALA A 1 106 ? 35.025 -3.055 -45.023 1.00 94.94 106 ALA A O 1
ATOM 830 N N . THR A 1 107 ? 35.912 -1.286 -46.061 1.00 94.44 107 THR A N 1
ATOM 831 C CA . THR A 1 107 ? 35.646 -0.355 -44.951 1.00 94.44 107 THR A CA 1
ATOM 832 C C . THR A 1 107 ? 34.156 -0.052 -44.824 1.00 94.44 107 THR A C 1
ATOM 834 O O . THR A 1 107 ? 33.622 -0.096 -43.715 1.00 94.44 107 THR A O 1
ATOM 837 N N . THR A 1 108 ? 33.459 0.163 -45.942 1.00 93.94 108 THR A N 1
ATOM 838 C CA . THR A 1 108 ? 32.003 0.365 -45.962 1.00 93.94 108 THR A CA 1
ATOM 839 C C . THR A 1 108 ? 31.255 -0.853 -45.414 1.00 93.94 108 THR A C 1
ATOM 841 O O . THR A 1 108 ? 30.346 -0.699 -44.599 1.00 93.94 108 THR A O 1
ATOM 844 N N . GLU A 1 109 ? 31.656 -2.068 -45.793 1.00 95.88 109 GLU A N 1
ATOM 845 C CA . GLU A 1 109 ? 31.077 -3.315 -45.280 1.00 95.88 109 GLU A CA 1
ATOM 846 C C . GLU A 1 109 ? 31.305 -3.485 -43.777 1.00 95.88 109 GLU A C 1
ATOM 848 O O . GLU A 1 109 ? 30.362 -3.796 -43.046 1.00 95.88 109 GLU A O 1
ATOM 853 N N . LYS A 1 110 ? 32.522 -3.216 -43.284 1.00 96.00 110 LYS A N 1
ATOM 854 C CA . LYS A 1 110 ? 32.816 -3.238 -41.841 1.00 96.00 110 LYS A CA 1
ATOM 855 C C . LYS A 1 110 ? 31.940 -2.251 -41.073 1.00 96.00 110 LYS A C 1
ATOM 857 O O . LYS A 1 110 ? 31.363 -2.619 -40.053 1.00 96.00 110 LYS A O 1
ATOM 862 N N . THR A 1 111 ? 31.796 -1.028 -41.578 1.00 95.00 111 THR A N 1
ATOM 863 C CA . THR A 1 111 ? 30.947 0.003 -40.969 1.00 95.00 111 THR A CA 1
ATOM 864 C C . THR A 1 111 ? 29.473 -0.401 -40.977 1.00 95.00 111 THR A C 1
ATOM 866 O O . THR A 1 111 ? 28.790 -0.278 -39.960 1.00 95.00 111 THR A O 1
ATOM 869 N N . LYS A 1 112 ? 28.977 -0.948 -42.093 1.00 95.94 112 LYS A N 1
ATOM 870 C CA . LYS A 1 112 ? 27.609 -1.473 -42.196 1.00 95.94 112 LYS A CA 1
ATOM 871 C C . LYS A 1 112 ? 27.357 -2.584 -41.175 1.00 95.94 112 LYS A C 1
ATOM 873 O O . LYS A 1 112 ? 26.329 -2.559 -40.502 1.00 95.94 112 LYS A O 1
ATOM 878 N N . ASN A 1 113 ? 28.289 -3.526 -41.039 1.00 96.69 113 ASN A N 1
ATOM 879 C CA . ASN A 1 113 ? 28.178 -4.622 -40.077 1.00 96.69 113 ASN A CA 1
ATOM 880 C C . ASN A 1 113 ? 28.195 -4.103 -38.635 1.00 96.69 113 ASN A C 1
ATOM 882 O O . ASN A 1 113 ? 27.338 -4.492 -37.846 1.00 96.69 113 ASN A O 1
ATOM 886 N N . PHE A 1 114 ? 29.084 -3.157 -38.318 1.00 96.19 114 PHE A N 1
ATOM 887 C CA . PHE A 1 114 ? 29.135 -2.514 -37.006 1.00 96.19 114 PHE A CA 1
ATOM 888 C C . PHE A 1 114 ? 27.795 -1.865 -36.631 1.00 96.19 114 PHE A C 1
ATOM 890 O O . PHE A 1 114 ? 27.261 -2.129 -35.555 1.00 96.19 114 PHE A O 1
ATOM 897 N N . TYR A 1 115 ? 27.201 -1.066 -37.523 1.00 96.44 115 TYR A N 1
ATOM 898 C CA . TYR A 1 115 ? 25.892 -0.461 -37.256 1.00 96.44 115 TYR A CA 1
ATOM 899 C C . TYR A 1 115 ? 24.758 -1.490 -37.203 1.00 96.44 115 TYR A C 1
ATOM 901 O O . TYR A 1 115 ? 23.842 -1.334 -36.398 1.00 96.44 115 TYR A O 1
ATOM 909 N N . GLY A 1 116 ? 24.827 -2.557 -38.005 1.00 97.38 116 GLY A N 1
ATOM 910 C CA . GLY A 1 116 ? 23.885 -3.674 -37.927 1.00 97.38 116 GLY A CA 1
ATOM 911 C C . GLY A 1 116 ? 23.903 -4.357 -36.556 1.00 97.38 116 GLY A C 1
ATOM 912 O O . GLY A 1 116 ? 22.850 -4.576 -35.961 1.00 97.38 116 GLY A O 1
ATOM 913 N N . GLU A 1 117 ? 25.088 -4.626 -36.008 1.00 97.06 117 GLU A N 1
ATOM 914 C CA . GLU A 1 117 ? 25.244 -5.194 -34.664 1.00 97.06 117 GLU A CA 1
ATOM 915 C C . GLU A 1 117 ? 24.750 -4.242 -33.569 1.00 97.06 117 GLU A C 1
ATOM 917 O O . GLU A 1 117 ? 24.054 -4.675 -32.646 1.00 97.06 117 GLU A O 1
ATOM 922 N N . GLN A 1 118 ? 25.050 -2.943 -33.683 1.00 95.38 118 GLN A N 1
ATOM 923 C CA . GLN A 1 118 ? 24.549 -1.929 -32.749 1.00 95.38 118 GLN A CA 1
ATOM 924 C C . GLN A 1 118 ? 23.021 -1.837 -32.770 1.00 95.38 118 GLN A C 1
ATOM 926 O O . GLN A 1 118 ? 22.400 -1.715 -31.712 1.00 95.38 118 GLN A O 1
ATOM 931 N N . LEU A 1 119 ? 22.402 -1.945 -33.947 1.00 97.00 119 LEU A N 1
ATOM 932 C CA . LEU A 1 119 ? 20.948 -1.937 -34.079 1.00 97.00 119 LEU A CA 1
ATOM 933 C C . LEU A 1 119 ? 20.331 -3.156 -33.384 1.00 97.00 119 LEU A C 1
ATOM 935 O O . LEU A 1 119 ? 19.447 -2.998 -32.546 1.00 97.00 119 LEU A O 1
ATOM 939 N N . ILE A 1 120 ? 20.873 -4.352 -33.631 1.00 97.69 120 ILE A N 1
ATOM 940 C CA . ILE A 1 120 ? 20.425 -5.592 -32.978 1.00 97.69 120 ILE A CA 1
ATOM 941 C C . ILE A 1 120 ? 20.558 -5.496 -31.452 1.00 97.69 120 ILE A C 1
ATOM 943 O O . ILE A 1 120 ? 19.671 -5.936 -30.717 1.00 97.69 120 ILE A O 1
ATOM 947 N N . LEU A 1 121 ? 21.670 -4.948 -30.951 1.00 96.81 121 LEU A N 1
ATOM 948 C CA . LEU A 1 121 ? 21.875 -4.768 -29.515 1.00 96.81 121 LEU A CA 1
ATOM 949 C C . LEU A 1 121 ? 20.859 -3.782 -28.924 1.00 96.81 121 LEU A C 1
ATOM 951 O O . LEU A 1 121 ? 20.306 -4.036 -27.853 1.00 96.81 121 LEU A O 1
ATOM 955 N N . THR A 1 122 ? 20.590 -2.690 -29.639 1.00 96.38 122 THR A N 1
ATOM 956 C CA . THR A 1 122 ? 19.611 -1.672 -29.242 1.00 96.38 122 THR A CA 1
ATOM 957 C C . THR A 1 122 ? 18.201 -2.254 -29.177 1.00 96.38 122 THR A C 1
ATOM 959 O O . THR A 1 122 ? 17.512 -2.067 -28.174 1.00 96.38 122 THR A O 1
ATOM 962 N N . ASP A 1 123 ? 17.803 -3.040 -30.176 1.00 97.62 123 ASP A N 1
ATOM 963 C CA . ASP A 1 123 ? 16.501 -3.707 -30.202 1.00 97.62 123 ASP A CA 1
ATOM 964 C C . ASP A 1 123 ? 16.343 -4.682 -29.030 1.00 97.62 123 ASP A C 1
ATOM 966 O O . ASP A 1 123 ? 15.318 -4.683 -28.345 1.00 97.62 123 ASP A O 1
ATOM 970 N N . LYS A 1 124 ? 17.382 -5.474 -28.731 1.00 97.62 124 LYS A N 1
ATOM 971 C CA . LYS A 1 124 ? 17.384 -6.380 -27.570 1.00 97.62 124 LYS A CA 1
ATOM 972 C C . LYS A 1 124 ? 17.232 -5.621 -26.251 1.00 97.62 124 LYS A C 1
ATOM 974 O O . LYS A 1 124 ? 16.470 -6.052 -25.385 1.00 97.62 124 LYS A O 1
ATOM 979 N N . LEU A 1 125 ? 17.935 -4.499 -26.091 1.00 97.12 125 LEU A N 1
ATOM 980 C CA . LEU A 1 125 ? 17.811 -3.649 -24.905 1.00 97.12 125 LEU A CA 1
ATOM 981 C C . LEU A 1 125 ? 16.405 -3.057 -24.783 1.00 97.12 125 LEU A C 1
ATOM 983 O O . LEU A 1 125 ? 15.827 -3.096 -23.699 1.00 97.12 125 LEU A O 1
ATOM 987 N N . TYR A 1 126 ? 15.835 -2.570 -25.884 1.00 96.88 126 TYR A N 1
ATOM 988 C CA . TYR A 1 126 ? 14.481 -2.027 -25.906 1.00 96.88 126 TYR A CA 1
ATOM 989 C C . TYR A 1 126 ? 13.438 -3.061 -25.464 1.00 96.88 126 TYR A C 1
ATOM 991 O O . TYR A 1 126 ? 12.617 -2.762 -24.597 1.00 96.88 126 TYR A O 1
ATOM 999 N N . GLN A 1 127 ? 13.499 -4.290 -25.990 1.00 95.50 127 GLN A N 1
ATOM 1000 C CA . GLN A 1 127 ? 12.575 -5.353 -25.579 1.00 95.50 127 GLN A CA 1
ATOM 1001 C C . GLN A 1 127 ? 12.761 -5.731 -24.107 1.00 95.50 127 GLN A C 1
ATOM 1003 O O . GLN A 1 127 ? 11.784 -5.843 -23.371 1.00 95.50 127 GLN A O 1
ATOM 1008 N N . SER A 1 128 ? 14.011 -5.837 -23.642 1.00 95.56 128 SER A N 1
ATOM 1009 C CA . SER A 1 128 ? 14.302 -6.116 -22.232 1.00 95.56 128 SER A CA 1
ATOM 1010 C C . SER A 1 128 ? 13.725 -5.049 -21.294 1.00 95.56 128 SER A C 1
ATOM 1012 O O . SER A 1 128 ? 13.144 -5.375 -20.259 1.00 95.56 128 SER A O 1
ATOM 1014 N N . GLU A 1 129 ? 13.864 -3.770 -21.642 1.00 94.06 129 GLU A N 1
ATOM 1015 C CA . GLU A 1 129 ? 13.305 -2.667 -20.856 1.00 94.06 129 GLU A CA 1
ATOM 1016 C C . GLU A 1 129 ? 11.774 -2.634 -20.918 1.00 94.06 129 GLU A C 1
ATOM 1018 O O . GLU A 1 129 ? 11.125 -2.375 -19.902 1.00 94.06 129 GLU A O 1
ATOM 1023 N N . LYS A 1 130 ? 11.183 -2.964 -22.071 1.00 96.94 130 LYS A N 1
ATOM 1024 C CA . LYS A 1 130 ? 9.731 -3.092 -22.218 1.00 96.94 130 LYS A CA 1
ATOM 1025 C C . LYS A 1 130 ? 9.169 -4.181 -21.298 1.00 96.94 130 LYS A C 1
ATOM 1027 O O . LYS A 1 130 ? 8.248 -3.903 -20.535 1.00 96.94 130 LYS A O 1
ATOM 1032 N N . GLU A 1 131 ? 9.769 -5.370 -21.286 1.00 96.94 131 GLU A N 1
ATOM 1033 C CA . GLU A 1 131 ? 9.357 -6.467 -20.399 1.00 96.94 131 GLU A CA 1
ATOM 1034 C C . GLU A 1 131 ? 9.503 -6.108 -18.913 1.00 96.94 131 GLU A C 1
ATOM 1036 O O . GLU A 1 131 ? 8.643 -6.441 -18.095 1.00 96.94 131 GLU A O 1
ATOM 1041 N N . LYS A 1 132 ? 10.589 -5.420 -18.532 1.00 97.00 132 LYS A N 1
ATOM 1042 C CA . LYS A 1 132 ? 10.767 -4.938 -17.151 1.00 97.00 132 LYS A CA 1
ATOM 1043 C C . LYS A 1 132 ? 9.686 -3.936 -16.767 1.00 97.00 132 LYS A C 1
ATOM 1045 O O . LYS A 1 132 ? 9.186 -3.995 -15.646 1.00 97.00 132 LYS A O 1
ATOM 1050 N N . LYS A 1 133 ? 9.330 -3.028 -17.679 1.00 95.75 133 LYS A N 1
ATOM 1051 C CA . LYS A 1 133 ? 8.268 -2.047 -17.454 1.00 95.75 133 LYS A CA 1
ATOM 1052 C C . LYS A 1 133 ? 6.920 -2.738 -17.252 1.00 95.75 133 LYS A C 1
ATOM 1054 O O . LYS A 1 133 ? 6.248 -2.426 -16.278 1.00 95.75 133 LYS A O 1
ATOM 1059 N N . GLU A 1 134 ? 6.568 -3.699 -18.103 1.00 97.56 134 GLU A N 1
ATOM 1060 C CA . GLU A 1 134 ? 5.319 -4.464 -17.982 1.00 97.56 134 GLU A CA 1
ATOM 1061 C C . GLU A 1 134 ? 5.250 -5.240 -16.655 1.00 97.56 134 GLU A C 1
ATOM 1063 O O . GLU A 1 134 ? 4.231 -5.200 -15.967 1.00 97.56 134 GLU A O 1
ATOM 1068 N N . LYS A 1 135 ? 6.354 -5.873 -16.230 1.00 97.38 135 LYS A N 1
ATOM 1069 C CA . LYS A 1 135 ? 6.433 -6.546 -14.919 1.00 97.38 135 LYS A CA 1
ATOM 1070 C C . LYS A 1 135 ? 6.249 -5.576 -13.752 1.00 97.38 135 LYS A C 1
ATOM 1072 O O . LYS A 1 135 ? 5.520 -5.888 -12.815 1.00 97.38 135 LYS A O 1
ATOM 1077 N N . LEU A 1 136 ? 6.892 -4.409 -13.809 1.00 97.25 136 LEU A N 1
ATOM 1078 C CA . LEU A 1 136 ? 6.789 -3.396 -12.758 1.00 97.25 136 LEU A CA 1
ATOM 1079 C C . LEU A 1 136 ? 5.381 -2.786 -12.690 1.00 97.25 136 LEU A C 1
ATOM 1081 O O . LEU A 1 136 ? 4.887 -2.497 -11.605 1.00 97.25 136 LEU A O 1
ATOM 1085 N N . GLU A 1 137 ? 4.729 -2.604 -13.837 1.00 97.06 137 GLU A N 1
ATOM 1086 C CA . GLU A 1 137 ? 3.356 -2.108 -13.927 1.00 97.06 137 GLU A CA 1
ATOM 1087 C C . GLU A 1 137 ? 2.353 -3.127 -13.364 1.00 97.06 137 GLU A C 1
ATOM 1089 O O . GLU A 1 137 ? 1.481 -2.753 -12.579 1.00 97.06 137 GLU A O 1
ATOM 1094 N N . ALA A 1 138 ? 2.540 -4.419 -13.651 1.00 97.88 138 ALA A N 1
ATOM 1095 C CA . A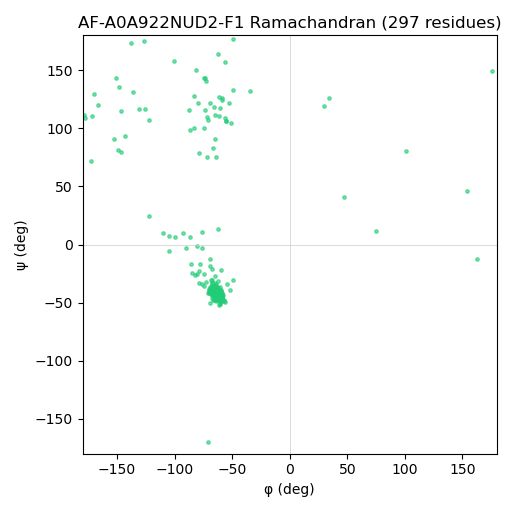LA A 1 138 ? 1.749 -5.493 -13.051 1.00 97.88 138 ALA A CA 1
ATOM 1096 C C . ALA A 1 138 ? 1.946 -5.590 -11.525 1.00 97.88 138 ALA A C 1
ATOM 1098 O O . ALA A 1 138 ? 0.975 -5.725 -10.780 1.00 97.88 138 ALA A O 1
ATOM 1099 N N . GLU A 1 139 ? 3.186 -5.480 -11.034 1.00 97.69 139 GLU A N 1
ATOM 1100 C CA . GLU A 1 139 ? 3.475 -5.477 -9.593 1.00 97.69 139 GLU A CA 1
ATOM 1101 C C . GLU A 1 139 ? 2.867 -4.251 -8.891 1.00 97.69 139 GLU A C 1
ATOM 1103 O O . GLU A 1 139 ? 2.319 -4.365 -7.791 1.00 97.69 139 GLU A O 1
ATOM 1108 N N . LEU A 1 140 ? 2.902 -3.084 -9.542 1.00 97.81 140 LEU A N 1
ATOM 1109 C CA . LEU A 1 140 ? 2.271 -1.867 -9.036 1.00 97.81 140 LEU A CA 1
ATOM 1110 C C . LEU A 1 140 ? 0.750 -2.024 -8.931 1.00 97.81 140 LEU A C 1
ATOM 1112 O O . LEU A 1 140 ? 0.185 -1.668 -7.897 1.00 97.81 140 LEU A O 1
ATOM 1116 N N . GLN A 1 141 ? 0.100 -2.582 -9.955 1.00 97.62 141 GLN A N 1
ATOM 1117 C CA . GLN A 1 141 ? -1.339 -2.859 -9.933 1.00 97.62 141 GLN A CA 1
ATOM 1118 C C . GLN A 1 141 ? -1.708 -3.844 -8.819 1.00 97.62 141 GLN A C 1
ATOM 1120 O O . GLN A 1 141 ? -2.625 -3.580 -8.042 1.00 97.62 141 GLN A O 1
ATOM 1125 N N . LEU A 1 142 ? -0.951 -4.937 -8.673 1.00 97.56 142 LEU A N 1
ATOM 1126 C CA . LEU A 1 142 ? -1.165 -5.918 -7.606 1.00 97.56 142 LEU A CA 1
ATOM 1127 C C . LEU A 1 142 ? -1.022 -5.283 -6.212 1.00 97.56 142 LEU A C 1
ATOM 1129 O O . LEU A 1 142 ? -1.806 -5.561 -5.304 1.00 97.56 142 LEU A O 1
ATOM 1133 N N . SER A 1 143 ? -0.027 -4.412 -6.034 1.00 95.94 143 SER A N 1
ATOM 1134 C CA . SER A 1 143 ? 0.197 -3.691 -4.779 1.00 95.94 143 SER A CA 1
ATOM 1135 C C . SER A 1 143 ? -0.940 -2.711 -4.470 1.00 95.94 143 SER A C 1
ATOM 1137 O O . SER A 1 143 ? -1.427 -2.671 -3.341 1.00 95.94 143 SER A O 1
ATOM 1139 N N . GLN A 1 144 ? -1.421 -1.971 -5.474 1.00 97.25 144 GLN A N 1
ATOM 1140 C CA . GLN A 1 144 ? -2.568 -1.067 -5.336 1.00 97.25 144 GLN A CA 1
ATOM 1141 C C . GLN A 1 144 ? -3.847 -1.818 -4.953 1.00 97.25 144 GLN A C 1
ATOM 1143 O O . GLN A 1 144 ? -4.539 -1.396 -4.028 1.00 97.25 144 GLN A O 1
ATOM 1148 N N . GLN A 1 145 ? -4.116 -2.958 -5.596 1.00 97.38 145 GLN A N 1
ATOM 1149 C CA . GLN A 1 145 ? -5.233 -3.841 -5.250 1.00 97.38 145 GLN A CA 1
ATOM 1150 C C . GLN A 1 145 ? -5.143 -4.291 -3.785 1.00 97.38 145 GLN A C 1
ATOM 1152 O O . GLN A 1 145 ? -6.096 -4.156 -3.025 1.00 97.38 145 GLN A O 1
ATOM 1157 N N . LYS A 1 146 ? -3.963 -4.749 -3.351 1.00 97.81 146 LYS A N 1
ATOM 1158 C CA . LYS A 1 146 ? -3.752 -5.212 -1.975 1.00 97.81 146 LYS A CA 1
ATOM 1159 C C . LYS A 1 146 ? -3.941 -4.102 -0.938 1.00 97.81 146 LYS A C 1
ATOM 1161 O O . LYS A 1 146 ? -4.433 -4.376 0.153 1.00 97.81 146 LYS A O 1
ATOM 1166 N N . ILE A 1 147 ? -3.534 -2.870 -1.250 1.00 96.75 147 ILE A N 1
ATOM 1167 C CA . ILE A 1 147 ? -3.771 -1.710 -0.379 1.00 96.75 147 ILE A CA 1
ATOM 1168 C C . ILE A 1 147 ? -5.272 -1.449 -0.257 1.00 96.75 147 ILE A C 1
ATOM 1170 O O . ILE A 1 147 ? -5.762 -1.309 0.858 1.00 96.75 147 ILE A O 1
ATOM 1174 N N . HIS A 1 148 ? -5.999 -1.459 -1.375 1.00 96.94 148 HIS A N 1
ATOM 1175 C CA . HIS A 1 148 ? -7.447 -1.268 -1.381 1.00 96.94 148 HIS A CA 1
ATOM 1176 C C . HIS A 1 148 ? -8.175 -2.329 -0.538 1.00 96.94 148 HIS A C 1
ATOM 1178 O O . HIS A 1 148 ? -8.980 -1.983 0.324 1.00 96.94 148 HIS A O 1
ATOM 1184 N N . ASP A 1 149 ? -7.835 -3.609 -0.710 1.00 97.06 149 ASP A N 1
ATOM 1185 C CA . ASP A 1 149 ? -8.443 -4.708 0.053 1.00 97.06 149 ASP A CA 1
ATOM 1186 C C . ASP A 1 149 ? -8.153 -4.601 1.563 1.00 97.06 149 ASP A C 1
ATOM 1188 O O . ASP A 1 149 ? -9.014 -4.882 2.403 1.00 97.06 149 ASP A O 1
ATOM 1192 N N . LEU A 1 150 ? -6.932 -4.188 1.929 1.00 97.38 150 LEU A N 1
ATOM 1193 C CA . LEU A 1 150 ? -6.564 -3.947 3.326 1.00 97.38 150 LEU A CA 1
ATOM 1194 C C . LEU A 1 150 ? -7.314 -2.749 3.910 1.00 97.38 150 LEU A C 1
ATOM 1196 O O . LEU A 1 150 ? -7.780 -2.833 5.046 1.00 97.38 150 LEU A O 1
ATOM 1200 N N . ASP A 1 151 ? -7.461 -1.666 3.151 1.00 96.81 151 ASP A N 1
ATOM 1201 C CA . ASP A 1 151 ? -8.219 -0.494 3.578 1.00 96.81 151 ASP A CA 1
ATOM 1202 C C . ASP A 1 151 ? -9.696 -0.842 3.790 1.00 96.81 151 ASP A C 1
ATOM 1204 O O . ASP A 1 151 ? -10.252 -0.508 4.837 1.00 96.81 151 ASP A O 1
ATOM 1208 N N . GLU A 1 152 ? -10.322 -1.593 2.880 1.00 97.12 152 GLU A N 1
ATOM 1209 C CA . GLU A 1 152 ? -11.692 -2.082 3.072 1.00 97.12 152 GLU A CA 1
ATOM 1210 C C . GLU A 1 152 ? -11.833 -2.932 4.338 1.00 97.12 152 GLU A C 1
ATOM 1212 O O . GLU A 1 152 ? -12.793 -2.772 5.101 1.00 97.12 152 GLU A O 1
ATOM 1217 N N . LYS A 1 153 ? -10.876 -3.835 4.584 1.00 97.25 153 LYS A N 1
ATOM 1218 C CA . LYS A 1 153 ? -10.878 -4.680 5.780 1.00 97.25 153 LYS A CA 1
ATOM 1219 C C . LYS A 1 153 ? -10.753 -3.842 7.053 1.00 97.25 153 LYS A C 1
ATOM 1221 O O . LYS A 1 153 ? -11.535 -4.042 7.981 1.00 97.25 153 LYS A O 1
ATOM 1226 N N . HIS A 1 154 ? -9.827 -2.885 7.087 1.00 96.31 154 HIS A N 1
ATOM 1227 C CA . HIS A 1 154 ? -9.648 -2.000 8.238 1.00 96.31 154 HIS A CA 1
ATOM 1228 C C . HIS A 1 154 ? -10.869 -1.105 8.481 1.00 96.31 154 HIS A C 1
ATOM 1230 O O . HIS A 1 154 ? -11.212 -0.852 9.634 1.00 96.31 154 HIS A O 1
ATOM 1236 N N . GLN A 1 155 ? -11.559 -0.641 7.432 1.00 96.31 155 GLN A N 1
ATOM 1237 C CA . GLN A 1 155 ? -12.798 0.126 7.603 1.00 96.31 155 GLN A CA 1
ATOM 1238 C C . GLN A 1 155 ? -13.918 -0.725 8.204 1.00 96.31 155 GLN A C 1
ATOM 1240 O O . GLN A 1 155 ? -14.613 -0.262 9.108 1.00 96.31 155 GLN A O 1
ATOM 1245 N N . LYS A 1 156 ? -14.070 -1.978 7.756 1.00 97.00 156 LYS A N 1
ATOM 1246 C CA . LYS A 1 156 ? -15.045 -2.915 8.337 1.00 97.00 156 LYS A CA 1
ATOM 1247 C C . LYS A 1 156 ? -14.753 -3.184 9.814 1.00 97.00 156 LYS A C 1
ATOM 1249 O O . LYS A 1 156 ? -15.650 -3.035 10.636 1.00 97.00 156 LYS A O 1
ATOM 1254 N N . GLU A 1 157 ? -13.502 -3.489 10.154 1.00 97.25 157 GLU A N 1
ATOM 1255 C CA . GLU A 1 157 ? -13.082 -3.728 11.542 1.00 97.25 157 GLU A CA 1
ATOM 1256 C C . GLU A 1 157 ? -13.282 -2.485 12.424 1.00 97.25 157 GLU A C 1
ATOM 1258 O O . GLU A 1 157 ? -13.759 -2.583 13.552 1.00 97.25 157 GLU A O 1
ATOM 1263 N N . LYS A 1 158 ? -12.999 -1.287 11.899 1.00 97.12 158 LYS A N 1
ATOM 1264 C CA . LYS A 1 158 ? -13.237 -0.030 12.616 1.00 97.12 158 LYS A CA 1
ATOM 1265 C C . LYS A 1 158 ? -14.720 0.187 12.923 1.00 97.12 158 LYS A C 1
ATOM 1267 O O . LYS A 1 158 ? -15.043 0.601 14.034 1.00 97.12 158 LYS A O 1
ATOM 1272 N N . LEU A 1 159 ? -15.606 -0.077 11.961 1.00 97.19 159 LEU A N 1
ATOM 1273 C CA . LEU A 1 159 ? -17.054 0.029 12.162 1.00 97.19 159 LEU A CA 1
ATOM 1274 C C . LEU A 1 159 ? -17.555 -0.996 13.185 1.00 97.19 159 LEU A C 1
ATOM 1276 O O . LEU A 1 159 ? -18.365 -0.652 14.042 1.00 97.19 159 LEU A O 1
ATOM 1280 N N . GLU A 1 160 ? -17.044 -2.226 13.137 1.00 97.19 160 GLU A N 1
ATOM 1281 C CA . GLU A 1 160 ? -17.395 -3.285 14.088 1.00 97.19 160 GLU A CA 1
ATOM 1282 C C . GLU A 1 160 ? -16.951 -2.940 15.518 1.00 97.19 160 GLU A C 1
ATOM 1284 O O . GLU A 1 160 ? -17.761 -2.979 16.447 1.00 97.19 160 GLU A O 1
ATOM 1289 N N . LEU A 1 161 ? -15.699 -2.507 15.697 1.00 97.81 161 LEU A N 1
ATOM 1290 C CA . LEU A 1 161 ? -15.183 -2.067 16.996 1.00 97.81 161 LEU A CA 1
ATOM 1291 C C . LEU A 1 161 ? -15.928 -0.839 17.525 1.00 97.81 161 LEU A C 1
ATOM 1293 O O . LEU A 1 161 ? -16.175 -0.737 18.727 1.00 97.81 161 LEU A O 1
ATOM 1297 N N . GLN A 1 162 ? -16.309 0.087 16.644 1.00 97.50 162 GLN A N 1
ATOM 1298 C CA . GLN A 1 162 ? -17.101 1.247 17.029 1.00 97.50 162 GLN A CA 1
ATOM 1299 C C . GLN A 1 162 ? -18.499 0.837 17.512 1.00 97.50 162 GLN A C 1
ATOM 1301 O O . GLN A 1 162 ? -18.919 1.283 18.580 1.00 97.50 162 GLN A O 1
ATOM 1306 N N . ALA A 1 163 ? -19.181 -0.060 16.797 1.00 97.12 163 ALA A N 1
ATOM 1307 C CA . ALA A 1 163 ? -20.472 -0.594 17.223 1.00 97.12 163 ALA A CA 1
ATOM 1308 C C . ALA A 1 163 ? -20.367 -1.334 18.569 1.00 97.12 163 ALA A C 1
ATOM 1310 O O . ALA A 1 163 ? -21.215 -1.162 19.448 1.00 97.12 163 ALA A O 1
ATOM 1311 N N . GLN A 1 164 ? -19.298 -2.111 18.776 1.00 97.00 164 GLN A N 1
ATOM 1312 C CA . GLN A 1 164 ? -19.056 -2.804 20.042 1.00 97.00 164 GLN A CA 1
ATOM 1313 C C . GLN A 1 164 ? -18.783 -1.829 21.198 1.00 97.00 164 GLN A C 1
ATOM 1315 O O . GLN A 1 164 ? -19.269 -2.041 22.313 1.00 97.00 164 GLN A O 1
ATOM 1320 N N . LEU A 1 165 ? -18.045 -0.745 20.944 1.00 97.06 165 LEU A N 1
ATOM 1321 C CA . LEU A 1 165 ? -17.785 0.302 21.929 1.00 97.06 165 LEU A CA 1
ATOM 1322 C C . LEU A 1 165 ? -19.074 1.040 22.314 1.00 97.06 165 LEU A C 1
ATOM 1324 O O . LEU A 1 165 ? -19.323 1.268 23.498 1.00 97.06 165 LEU A O 1
ATOM 1328 N N . GLU A 1 166 ? -19.912 1.380 21.336 1.00 96.50 166 GLU A N 1
ATOM 1329 C CA . GLU A 1 166 ? -21.215 2.009 21.566 1.00 96.50 166 GLU A CA 1
ATOM 1330 C C . GLU A 1 166 ? -22.141 1.100 22.386 1.00 96.50 166 GLU A C 1
ATOM 1332 O O . GLU A 1 166 ? -22.709 1.552 23.384 1.00 96.50 166 GLU A O 1
ATOM 1337 N N . ALA A 1 167 ? -22.216 -0.191 22.050 1.00 96.94 167 ALA A N 1
ATOM 1338 C CA . ALA A 1 167 ? -22.989 -1.177 22.805 1.00 96.94 167 ALA A CA 1
ATOM 1339 C C . ALA A 1 167 ? -22.475 -1.346 24.247 1.00 96.94 167 ALA A C 1
ATOM 1341 O O . ALA A 1 167 ? -23.260 -1.371 25.198 1.00 96.94 167 ALA A O 1
ATOM 1342 N N . SER A 1 168 ? -21.153 -1.411 24.442 1.00 95.81 168 SER A N 1
ATOM 1343 C CA . SER A 1 168 ? -20.558 -1.492 25.781 1.00 95.81 168 SER A CA 1
ATOM 1344 C C . SER A 1 168 ? -20.852 -0.237 26.605 1.00 95.81 168 SER A C 1
ATOM 1346 O O . SER A 1 168 ? -21.193 -0.339 27.781 1.00 95.81 168 SER A O 1
ATOM 1348 N N . ASN A 1 169 ? -20.769 0.948 25.996 1.00 96.81 169 ASN A N 1
ATOM 1349 C CA . ASN A 1 169 ? -21.069 2.211 26.667 1.00 96.81 169 ASN A CA 1
ATOM 1350 C C . ASN A 1 169 ? -22.546 2.326 27.065 1.00 96.81 169 ASN A C 1
ATOM 1352 O O . ASN A 1 169 ? -22.847 2.844 28.139 1.00 96.81 169 ASN A O 1
ATOM 1356 N N . GLN A 1 170 ? -23.472 1.833 26.238 1.00 96.81 170 GLN A N 1
ATOM 1357 C CA . GLN A 1 170 ? -24.890 1.752 26.605 1.00 96.81 170 GLN A CA 1
ATOM 1358 C C . GLN A 1 170 ? -25.094 0.839 27.818 1.00 96.81 170 GLN A C 1
ATOM 1360 O O . GLN A 1 170 ? -25.719 1.249 28.795 1.00 96.81 170 GLN A O 1
ATOM 1365 N N . LYS A 1 171 ? -24.477 -0.347 27.814 1.00 97.25 171 LYS A N 1
ATOM 1366 C CA . LYS A 1 171 ? -24.563 -1.290 28.934 1.00 97.25 171 LYS A CA 1
ATOM 1367 C C . LYS A 1 171 ? -23.967 -0.734 30.230 1.00 97.25 171 LYS A C 1
ATOM 1369 O O . LYS A 1 171 ? -24.511 -0.975 31.304 1.00 97.25 171 LYS A O 1
ATOM 1374 N N . ILE A 1 172 ? -22.874 0.028 30.147 1.00 96.94 172 ILE A N 1
ATOM 1375 C CA . ILE A 1 172 ? -22.297 0.718 31.311 1.00 96.94 172 ILE A CA 1
ATOM 1376 C C . ILE A 1 172 ? -23.306 1.711 31.897 1.00 96.94 172 ILE A C 1
ATOM 1378 O O . ILE A 1 172 ? -23.547 1.670 33.100 1.00 96.94 172 ILE A O 1
ATOM 1382 N N . LYS A 1 173 ? -23.961 2.530 31.064 1.00 96.50 173 LYS A N 1
ATOM 1383 C CA . LYS A 1 173 ? -24.988 3.477 31.534 1.00 96.50 173 LYS A CA 1
ATOM 1384 C C . LYS A 1 173 ? -26.163 2.775 32.215 1.00 96.50 173 LYS A C 1
ATOM 1386 O O . LYS A 1 173 ? -26.631 3.230 33.254 1.00 96.50 173 LYS A O 1
ATOM 1391 N N . GLU A 1 174 ? -26.636 1.663 31.655 1.00 96.06 174 GLU A N 1
ATOM 1392 C CA . GLU A 1 174 ? -27.704 0.862 32.267 1.00 96.06 174 GLU A CA 1
ATOM 1393 C C . GLU A 1 174 ? -27.292 0.314 33.638 1.00 96.06 174 GLU A C 1
ATOM 1395 O O . GLU A 1 174 ? -28.054 0.416 34.600 1.00 96.06 174 GLU A O 1
ATOM 1400 N N . LEU A 1 175 ? -26.071 -0.219 33.750 1.00 96.50 175 LEU A N 1
ATOM 1401 C CA . LEU A 1 175 ? -25.532 -0.724 35.013 1.00 96.50 175 LEU A CA 1
ATOM 1402 C C . LEU A 1 175 ? -25.333 0.389 36.048 1.00 96.50 175 LEU A C 1
ATOM 1404 O O . LEU A 1 175 ? -25.598 0.168 37.228 1.00 96.50 175 LEU A O 1
ATOM 1408 N N . GLU A 1 176 ? -24.905 1.581 35.633 1.00 95.31 176 GLU A N 1
ATOM 1409 C CA . GLU A 1 176 ? -24.778 2.748 36.512 1.00 95.31 176 GLU A CA 1
ATOM 1410 C C . GLU A 1 176 ? -26.136 3.195 37.064 1.00 95.31 176 GLU A C 1
ATOM 1412 O O . GLU A 1 176 ? -26.267 3.406 38.273 1.00 95.31 176 GLU A O 1
ATOM 1417 N N . MET A 1 177 ? -27.169 3.270 36.216 1.00 95.25 177 MET A N 1
ATOM 1418 C CA . MET A 1 177 ? -28.534 3.570 36.664 1.00 95.25 177 MET A CA 1
ATOM 1419 C C . MET A 1 177 ? -29.054 2.498 37.626 1.00 95.25 177 MET A C 1
ATOM 1421 O O . MET A 1 177 ? -29.553 2.829 38.702 1.00 95.25 177 MET A O 1
ATOM 1425 N N . ALA A 1 178 ? -28.884 1.216 37.284 1.00 95.12 178 ALA A N 1
ATOM 1426 C CA . ALA A 1 178 ? -29.298 0.105 38.136 1.00 95.12 178 ALA A CA 1
ATOM 1427 C C . ALA A 1 178 ? -28.595 0.146 39.503 1.00 95.12 178 ALA A C 1
ATOM 1429 O O . ALA A 1 178 ? -29.241 -0.009 40.542 1.00 95.12 178 ALA A O 1
ATOM 1430 N N . LYS A 1 179 ? -27.288 0.434 39.525 1.00 95.50 179 LYS A N 1
ATOM 1431 C CA . LYS A 1 179 ? -26.515 0.586 40.761 1.00 95.50 179 LYS A CA 1
ATOM 1432 C C . LYS A 1 179 ? -27.052 1.728 41.623 1.00 95.50 179 LYS A C 1
ATOM 1434 O O . LYS A 1 179 ? -27.282 1.516 42.809 1.00 95.50 179 LYS A O 1
ATOM 1439 N N . SER A 1 180 ? -27.312 2.896 41.035 1.00 94.81 180 SER A N 1
ATOM 1440 C CA . SER A 1 180 ? -27.877 4.038 41.764 1.00 94.81 180 SER A CA 1
ATOM 1441 C C . SER A 1 180 ? -29.255 3.717 42.357 1.00 94.81 180 SER A C 1
ATOM 1443 O O . SER A 1 180 ? -29.512 4.017 43.523 1.00 94.81 180 SER A O 1
ATOM 1445 N N . THR A 1 181 ? -30.123 3.030 41.604 1.00 95.38 181 THR A N 1
ATOM 1446 C CA . THR A 1 181 ? -31.433 2.600 42.122 1.00 95.38 181 THR A CA 1
ATOM 1447 C C . THR A 1 181 ? -31.317 1.578 43.255 1.00 95.38 181 THR A C 1
ATOM 1449 O O . THR A 1 181 ? -32.038 1.679 44.246 1.00 95.38 181 THR A O 1
ATOM 1452 N N . ALA A 1 182 ? -30.381 0.629 43.158 1.00 95.44 182 ALA A N 1
ATOM 1453 C CA . ALA A 1 182 ? -30.138 -0.355 44.208 1.00 95.44 182 ALA A CA 1
ATOM 1454 C C . ALA A 1 182 ? -29.562 0.293 45.479 1.00 95.44 182 ALA A C 1
ATOM 1456 O O . ALA A 1 182 ? -29.981 -0.049 46.582 1.00 95.44 182 ALA A O 1
ATOM 1457 N N . GLU A 1 183 ? -28.647 1.258 45.341 1.00 95.00 183 GLU A N 1
ATOM 1458 C CA . GLU A 1 183 ? -28.118 2.039 46.467 1.00 95.00 183 GLU A CA 1
ATOM 1459 C C . GLU A 1 183 ? -29.224 2.835 47.175 1.00 95.00 183 GLU A C 1
ATOM 1461 O O . GLU A 1 183 ? -29.287 2.843 48.407 1.00 95.00 183 GLU A O 1
ATOM 1466 N N . ALA A 1 184 ? -30.141 3.453 46.422 1.00 95.38 184 ALA A N 1
ATOM 1467 C CA . ALA A 1 184 ? -31.292 4.148 46.996 1.00 95.38 184 ALA A CA 1
ATOM 1468 C C . ALA A 1 184 ? -32.206 3.199 47.796 1.00 95.38 184 ALA A C 1
ATOM 1470 O O . ALA A 1 184 ? -32.621 3.534 48.908 1.00 95.38 184 ALA A O 1
ATOM 1471 N N . GLU A 1 185 ? -32.471 1.998 47.276 1.00 95.62 185 GLU A N 1
ATOM 1472 C CA . GLU A 1 185 ? -33.310 1.007 47.959 1.00 95.62 185 GLU A CA 1
ATOM 1473 C C . GLU A 1 185 ? -32.630 0.418 49.204 1.00 95.62 185 GLU A C 1
ATOM 1475 O O . GLU A 1 185 ? -33.276 0.255 50.239 1.00 95.62 185 GLU A O 1
ATOM 1480 N N . ILE A 1 186 ? -31.314 0.175 49.163 1.00 95.56 186 ILE A N 1
ATOM 1481 C CA . ILE A 1 186 ? -30.538 -0.231 50.347 1.00 95.56 186 ILE A CA 1
ATOM 1482 C C . ILE A 1 186 ? -30.650 0.825 51.447 1.00 95.56 186 ILE A C 1
ATOM 1484 O O . ILE A 1 186 ? -30.886 0.479 52.608 1.00 95.56 186 ILE A O 1
ATOM 1488 N N . ASN A 1 187 ? -30.523 2.108 51.103 1.00 95.50 187 ASN A N 1
ATOM 1489 C CA . ASN A 1 187 ? -30.656 3.193 52.073 1.00 95.50 187 ASN A CA 1
ATOM 1490 C C . ASN A 1 187 ? -32.071 3.245 52.669 1.00 95.50 187 ASN A C 1
ATOM 1492 O O . ASN A 1 187 ? -32.219 3.379 53.886 1.00 95.50 187 ASN A O 1
ATOM 1496 N N . ARG A 1 188 ? -33.108 3.063 51.839 1.00 96.38 188 ARG A N 1
ATOM 1497 C CA . ARG A 1 188 ? -34.508 3.000 52.285 1.00 96.38 188 ARG A CA 1
ATOM 1498 C C . ARG A 1 188 ? -34.743 1.842 53.257 1.00 96.38 188 ARG A C 1
ATOM 1500 O O . ARG A 1 188 ? -35.259 2.058 54.351 1.00 96.38 188 ARG A O 1
ATOM 1507 N N . LEU A 1 189 ? -34.330 0.630 52.887 1.00 95.81 189 LEU A N 1
ATOM 1508 C CA . LEU A 1 189 ? -34.472 -0.568 53.719 1.00 95.81 189 LEU A CA 1
ATOM 1509 C C . LEU A 1 189 ? -33.658 -0.472 55.012 1.00 95.81 189 LEU A C 1
ATOM 1511 O O . LEU A 1 189 ? -34.098 -0.947 56.056 1.00 95.81 189 LEU A O 1
ATOM 1515 N N . THR A 1 190 ? -32.493 0.175 54.973 1.00 95.06 190 THR A N 1
ATOM 1516 C CA . THR A 1 190 ? -31.678 0.420 56.171 1.00 95.06 190 THR A CA 1
ATOM 1517 C C . THR A 1 190 ? -32.394 1.363 57.138 1.00 95.06 190 THR A C 1
ATOM 1519 O O . THR A 1 190 ? -32.455 1.079 58.335 1.00 95.06 190 THR A O 1
ATOM 1522 N N . ALA A 1 191 ? -32.999 2.445 56.636 1.00 95.44 191 ALA A N 1
ATOM 1523 C CA . ALA A 1 191 ? -33.809 3.347 57.452 1.00 95.44 191 ALA A CA 1
ATOM 1524 C C . ALA A 1 191 ? -35.042 2.638 58.043 1.00 95.44 191 ALA A C 1
ATOM 1526 O O . ALA A 1 191 ? -35.332 2.789 59.229 1.00 95.44 191 ALA A O 1
ATOM 1527 N N . GLU A 1 192 ? -35.729 1.814 57.246 1.00 95.88 192 GLU A N 1
ATOM 1528 C CA . GLU A 1 192 ? -36.879 1.023 57.697 1.00 95.88 192 GLU A CA 1
ATOM 1529 C C . GLU A 1 192 ? -36.486 0.014 58.787 1.00 95.88 192 GLU A C 1
ATOM 1531 O O . GLU A 1 192 ? -37.141 -0.056 59.829 1.00 95.88 192 GLU A O 1
ATOM 1536 N N . LYS A 1 193 ? -35.373 -0.708 58.603 1.00 94.06 193 LYS A N 1
ATOM 1537 C CA . LYS A 1 193 ? -34.833 -1.644 59.599 1.00 94.06 193 LYS A CA 1
ATOM 1538 C C . LYS A 1 193 ? -34.513 -0.942 60.917 1.00 94.06 193 LYS A C 1
ATOM 1540 O O . LYS A 1 193 ? -34.873 -1.457 61.973 1.00 94.06 193 LYS A O 1
ATOM 1545 N N . ASN A 1 194 ? -33.877 0.228 60.868 1.00 94.69 194 ASN A N 1
ATOM 1546 C CA . ASN A 1 194 ? -33.566 1.003 62.069 1.00 94.69 194 ASN A CA 1
ATOM 1547 C C . ASN A 1 194 ? -34.845 1.468 62.783 1.00 94.69 194 ASN A C 1
ATOM 1549 O O . ASN A 1 194 ? -34.966 1.294 63.994 1.00 94.69 194 ASN A O 1
ATOM 1553 N N . GLY A 1 195 ? -35.837 1.965 62.037 1.00 95.31 195 GLY A N 1
ATOM 1554 C CA . GLY A 1 195 ? -37.125 2.371 62.604 1.00 95.31 195 GLY A CA 1
ATOM 1555 C C . GLY A 1 195 ? -37.912 1.209 63.224 1.00 95.31 195 GLY A C 1
ATOM 1556 O O . GLY A 1 195 ? -38.543 1.369 64.270 1.00 95.31 195 GLY A O 1
ATOM 1557 N N . LEU A 1 196 ? -37.867 0.018 62.619 1.00 95.50 196 LEU A N 1
ATOM 1558 C CA . LEU A 1 196 ? -38.463 -1.191 63.197 1.00 95.50 196 LEU A CA 1
ATOM 1559 C C . LEU A 1 196 ? -37.708 -1.665 64.443 1.00 95.50 196 LEU A C 1
ATOM 1561 O O . LEU A 1 196 ? -38.347 -2.059 65.416 1.00 95.50 196 LEU A O 1
ATOM 1565 N N . GLN A 1 197 ? -36.376 -1.578 64.449 1.00 95.00 197 GLN A N 1
ATOM 1566 C CA . GLN A 1 197 ? -35.562 -1.914 65.617 1.00 95.00 197 GLN A CA 1
ATOM 1567 C C . GLN A 1 197 ? -35.876 -0.998 66.809 1.00 95.00 197 GLN A C 1
ATOM 1569 O O . GLN A 1 197 ? -36.010 -1.479 67.933 1.00 95.00 197 GLN A O 1
ATOM 1574 N N . GLU A 1 198 ? -36.051 0.307 66.584 1.00 94.56 198 GLU A N 1
ATOM 1575 C CA . GLU A 1 198 ? -36.470 1.241 67.638 1.00 94.56 198 GLU A CA 1
ATOM 1576 C C . GLU A 1 198 ? -37.864 0.909 68.182 1.00 94.56 198 GLU A C 1
ATOM 1578 O O . GLU A 1 198 ? -38.065 0.887 69.399 1.00 94.56 198 GLU A O 1
ATOM 1583 N N . LYS A 1 199 ? -38.827 0.600 67.301 1.00 94.50 199 LYS A N 1
ATOM 1584 C CA . LYS A 1 199 ? -40.171 0.164 67.715 1.00 94.50 199 LYS A CA 1
ATOM 1585 C C . LYS A 1 199 ? -40.121 -1.115 68.547 1.00 94.50 199 LYS A C 1
ATOM 1587 O O . LYS A 1 199 ? -40.804 -1.179 69.567 1.00 94.50 199 LYS A O 1
ATOM 1592 N N . LEU A 1 200 ? -39.303 -2.088 68.147 1.00 94.00 200 LEU A N 1
ATOM 1593 C CA . LEU A 1 200 ? -39.117 -3.337 68.883 1.00 94.00 200 LEU A CA 1
ATOM 1594 C C . LEU A 1 200 ? -38.568 -3.069 70.290 1.00 94.00 200 LEU A C 1
ATOM 1596 O O . LEU A 1 200 ? -39.178 -3.485 71.272 1.00 94.00 200 LEU A O 1
ATOM 1600 N N . ASN A 1 201 ? -37.493 -2.284 70.400 1.00 94.31 201 ASN A N 1
ATOM 1601 C CA . ASN A 1 201 ? -36.891 -1.927 71.687 1.00 94.31 201 ASN A CA 1
ATOM 1602 C C . ASN A 1 201 ? -37.885 -1.187 72.607 1.00 94.31 201 ASN A C 1
ATOM 1604 O O . ASN A 1 201 ? -37.915 -1.410 73.819 1.00 94.31 201 ASN A O 1
ATOM 1608 N N . ASN A 1 202 ? -38.711 -0.296 72.051 1.00 94.94 202 ASN A N 1
ATOM 1609 C CA . ASN A 1 202 ? -39.743 0.413 72.813 1.00 94.94 202 ASN A CA 1
ATOM 1610 C C . ASN A 1 202 ? -40.858 -0.528 73.285 1.00 94.94 202 ASN A C 1
ATOM 1612 O O . ASN A 1 202 ? -41.325 -0.410 74.419 1.00 94.94 202 ASN A O 1
ATOM 1616 N N . GLN A 1 203 ? -41.267 -1.476 72.442 1.00 93.25 203 GLN A N 1
ATOM 1617 C CA . GLN A 1 203 ? -42.273 -2.471 72.795 1.00 93.25 203 GLN A CA 1
ATOM 1618 C C . GLN A 1 203 ? -41.771 -3.430 73.883 1.00 93.25 203 GLN A C 1
ATOM 1620 O O . GLN A 1 203 ? -42.518 -3.735 74.810 1.00 93.25 203 GLN A O 1
ATOM 1625 N N . GLU A 1 204 ? -40.507 -3.856 73.828 1.00 92.94 204 GLU A N 1
ATOM 1626 C CA . GLU A 1 204 ? -39.879 -4.663 74.882 1.00 92.94 204 GLU A CA 1
ATOM 1627 C C . GLU A 1 204 ? -39.867 -3.931 76.231 1.00 92.94 204 GLU A C 1
ATOM 1629 O O . GLU A 1 204 ? -40.247 -4.514 77.249 1.00 92.94 204 GLU A O 1
ATOM 1634 N N . LYS A 1 205 ? -39.522 -2.634 76.247 1.00 93.38 205 LYS A N 1
ATOM 1635 C CA . LYS A 1 205 ? -39.591 -1.802 77.461 1.00 93.38 205 LYS A CA 1
ATOM 1636 C C . LYS A 1 205 ? -41.010 -1.707 78.020 1.00 93.38 205 LYS A C 1
ATOM 1638 O O . LYS A 1 205 ? -41.199 -1.889 79.220 1.00 93.38 205 LYS A O 1
ATOM 1643 N N . LEU A 1 206 ? -42.003 -1.452 77.164 1.00 93.62 206 LEU A N 1
ATOM 1644 C CA . LEU A 1 206 ? -43.403 -1.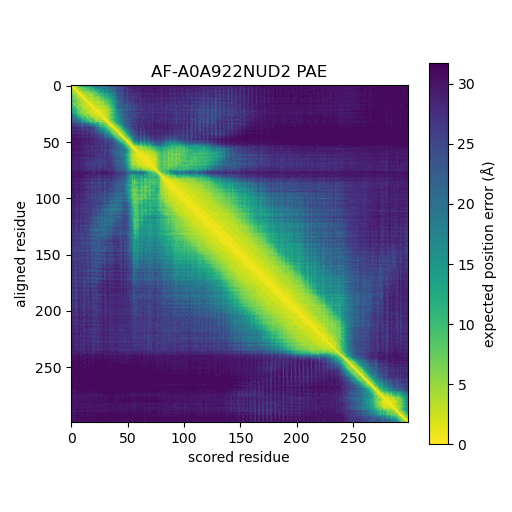357 77.583 1.00 93.62 206 LEU A CA 1
ATOM 1645 C C . LEU A 1 206 ? -43.914 -2.691 78.148 1.00 93.62 206 LEU A C 1
ATOM 1647 O O . LEU A 1 206 ? -44.591 -2.707 79.174 1.00 93.62 206 LEU A O 1
ATOM 1651 N N . ASN A 1 207 ? -43.557 -3.812 77.516 1.00 91.06 207 ASN A N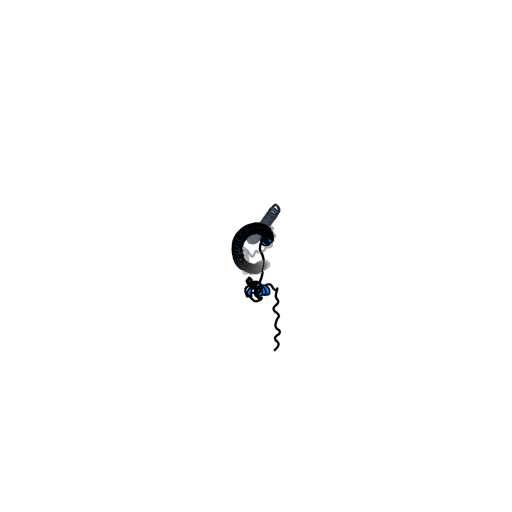 1
ATOM 1652 C CA . ASN A 1 207 ? -43.902 -5.143 78.009 1.00 91.06 207 ASN A CA 1
ATOM 1653 C C . ASN A 1 207 ? -43.260 -5.435 79.372 1.00 91.06 207 ASN A C 1
ATOM 1655 O O . ASN A 1 207 ? -43.942 -5.956 80.255 1.00 91.06 207 ASN A O 1
ATOM 1659 N N . ALA A 1 208 ? -41.988 -5.075 79.569 1.00 93.19 208 ALA A N 1
ATOM 1660 C CA . ALA A 1 208 ? -41.322 -5.213 80.863 1.00 93.19 208 ALA A CA 1
ATOM 1661 C C . ALA A 1 208 ? -42.006 -4.363 81.951 1.00 93.19 208 ALA A C 1
ATOM 1663 O O . ALA A 1 208 ? -42.222 -4.832 83.071 1.00 93.19 208 ALA A O 1
ATOM 1664 N N . GLU A 1 209 ? -42.415 -3.135 81.621 1.00 92.38 209 GLU A N 1
ATOM 1665 C CA . GLU A 1 209 ? -43.137 -2.259 82.548 1.00 92.38 209 GLU A CA 1
ATOM 1666 C C . GLU A 1 209 ? -44.533 -2.805 82.901 1.00 92.38 209 GLU A C 1
ATOM 1668 O O . GLU A 1 209 ? -44.944 -2.769 84.064 1.00 92.38 209 GLU A O 1
ATOM 1673 N N . LEU A 1 210 ? -45.259 -3.353 81.920 1.00 94.00 210 LEU A N 1
ATOM 1674 C CA . LEU A 1 210 ? -46.554 -4.003 82.138 1.00 94.00 210 LEU A CA 1
ATOM 1675 C C . LEU A 1 210 ? -46.427 -5.254 83.012 1.00 94.00 210 LEU A C 1
ATOM 1677 O O . LEU A 1 210 ? -47.219 -5.414 83.940 1.00 94.00 210 LEU A O 1
ATOM 1681 N N . GLN A 1 211 ? -45.421 -6.102 82.781 1.00 91.06 211 GLN A N 1
ATOM 1682 C CA . GLN A 1 211 ? -45.150 -7.256 83.646 1.00 91.06 211 GLN A CA 1
ATOM 1683 C C . GLN A 1 211 ? -44.839 -6.829 85.085 1.00 91.06 211 GLN A C 1
ATOM 1685 O O . GLN A 1 211 ? -45.367 -7.421 86.025 1.00 91.06 211 GLN A O 1
ATOM 1690 N N . ALA A 1 212 ? -44.050 -5.766 85.277 1.00 92.69 212 ALA A N 1
ATOM 1691 C CA . ALA A 1 212 ? -43.761 -5.235 86.608 1.00 92.69 212 ALA A CA 1
ATOM 1692 C C . ALA A 1 212 ? -45.022 -4.706 87.319 1.00 92.69 212 ALA A C 1
ATOM 1694 O O . ALA A 1 212 ? -45.173 -4.890 88.529 1.00 92.69 212 ALA A O 1
ATOM 1695 N N . LYS A 1 213 ? -45.948 -4.068 86.587 1.00 92.44 213 LYS A N 1
ATOM 1696 C CA . LYS A 1 213 ? -47.255 -3.649 87.128 1.00 92.44 213 LYS A CA 1
ATOM 1697 C C . LYS A 1 213 ? -48.125 -4.849 87.497 1.00 92.44 213 LYS A C 1
ATOM 1699 O O . LYS A 1 213 ? -48.718 -4.839 88.573 1.00 92.44 213 LYS A O 1
ATOM 1704 N N . LEU A 1 214 ? -48.158 -5.880 86.651 1.00 91.56 214 LEU A N 1
ATOM 1705 C CA . LEU A 1 214 ? -48.913 -7.106 86.907 1.00 91.56 214 LEU A CA 1
ATOM 1706 C C . LEU A 1 214 ? -48.418 -7.804 88.184 1.00 91.56 214 LEU A C 1
ATOM 1708 O O . LEU A 1 214 ? -49.220 -8.095 89.063 1.00 91.56 214 LEU A O 1
ATOM 1712 N N . ALA A 1 215 ? -47.100 -7.958 88.340 1.00 92.06 215 ALA A N 1
ATOM 1713 C CA . ALA A 1 215 ? -46.492 -8.563 89.527 1.00 92.06 215 ALA A CA 1
ATOM 1714 C C . ALA A 1 215 ? -46.804 -7.781 90.818 1.00 92.06 215 ALA A C 1
ATOM 1716 O O . ALA A 1 215 ? -47.142 -8.373 91.842 1.00 92.06 215 ALA A O 1
ATOM 1717 N N . LYS A 1 216 ? -46.760 -6.439 90.775 1.00 92.88 216 LYS A N 1
ATOM 1718 C CA . LYS A 1 216 ? -47.175 -5.595 91.913 1.00 92.88 216 LYS A CA 1
ATOM 1719 C C . LYS A 1 216 ? -48.648 -5.787 92.265 1.00 92.88 216 LYS A C 1
ATOM 1721 O O . LYS A 1 216 ? -49.006 -5.784 93.441 1.00 92.88 216 LYS A O 1
ATOM 1726 N N . GLN A 1 217 ? -49.506 -5.922 91.258 1.00 89.94 217 GLN A N 1
ATOM 1727 C CA . GLN A 1 217 ? -50.931 -6.138 91.474 1.00 89.94 217 GLN A CA 1
ATOM 1728 C C . GLN A 1 217 ? -51.216 -7.533 92.041 1.00 89.94 217 GLN A C 1
ATOM 1730 O O . GLN A 1 217 ? -52.030 -7.656 92.950 1.00 89.94 217 GLN A O 1
ATOM 1735 N N . GLU A 1 218 ? -50.518 -8.566 91.571 1.00 90.50 218 GLU A N 1
ATOM 1736 C CA . GLU A 1 218 ? -50.575 -9.913 92.147 1.00 90.50 218 GLU A CA 1
ATOM 1737 C C . GLU A 1 218 ? -50.131 -9.921 93.618 1.00 90.50 218 GLU A C 1
ATOM 1739 O O . GLU A 1 218 ? -50.796 -10.536 94.451 1.00 90.50 218 GLU A O 1
ATOM 1744 N N . GLU A 1 219 ? -49.077 -9.176 93.973 1.00 89.31 219 GLU A N 1
ATOM 1745 C CA . GLU A 1 219 ? -48.639 -9.018 95.367 1.00 89.31 219 GLU A CA 1
ATOM 1746 C C . GLU A 1 219 ? -49.710 -8.337 96.235 1.00 89.31 219 GLU A C 1
ATOM 1748 O O . GLU A 1 219 ? -49.979 -8.767 97.359 1.00 89.31 219 GLU A O 1
ATOM 1753 N N . LEU A 1 220 ? -50.345 -7.281 95.720 1.00 91.75 220 LEU A N 1
ATOM 1754 C CA . LEU A 1 220 ? -51.400 -6.558 96.430 1.00 91.75 220 LEU A CA 1
ATOM 1755 C C . LEU A 1 220 ? -52.657 -7.421 96.609 1.00 91.75 220 LEU A C 1
ATOM 1757 O O . LEU A 1 220 ? -53.224 -7.465 97.699 1.00 91.75 220 LEU A O 1
ATOM 1761 N N . ASN A 1 221 ? -53.040 -8.174 95.577 1.00 88.88 221 ASN A N 1
ATOM 1762 C CA . ASN A 1 221 ? -54.129 -9.144 95.650 1.00 88.88 221 ASN A CA 1
ATOM 1763 C C . ASN A 1 221 ? -53.823 -10.262 96.658 1.00 88.88 221 ASN A C 1
ATOM 1765 O O . ASN A 1 221 ? -54.707 -10.657 97.412 1.00 88.88 221 ASN A O 1
ATOM 1769 N N . ALA A 1 222 ? -52.578 -10.746 96.730 1.00 90.06 222 ALA A N 1
ATOM 1770 C CA . ALA A 1 222 ? -52.172 -11.733 97.730 1.00 90.06 222 ALA A CA 1
ATOM 1771 C C . ALA A 1 222 ? -52.245 -11.181 99.166 1.00 90.06 222 ALA A C 1
ATOM 1773 O O . ALA A 1 222 ? -52.605 -11.916 100.086 1.00 90.06 222 ALA A O 1
ATOM 1774 N N . LYS A 1 223 ? -51.936 -9.891 99.374 1.00 91.00 223 LYS A N 1
ATOM 1775 C CA . LYS A 1 223 ? -52.121 -9.211 100.671 1.00 91.00 223 LYS A CA 1
ATOM 1776 C C . LYS A 1 223 ? -53.599 -9.100 101.041 1.00 91.00 223 LYS A C 1
ATOM 1778 O O . LYS A 1 223 ? -53.961 -9.491 102.144 1.00 91.00 223 LYS A O 1
ATOM 1783 N N . LEU A 1 224 ? -54.440 -8.655 100.107 1.00 91.69 224 LEU A N 1
ATOM 1784 C CA . LEU A 1 224 ? -55.892 -8.588 100.298 1.00 91.69 224 LEU A CA 1
ATOM 1785 C C . LEU A 1 224 ? -56.488 -9.964 100.616 1.00 91.69 224 LEU A C 1
ATOM 1787 O O . LEU A 1 224 ? -57.321 -10.075 101.505 1.00 91.69 224 LEU A O 1
ATOM 1791 N N . GLN A 1 225 ? -56.039 -11.025 99.938 1.00 87.88 225 GLN A N 1
ATOM 1792 C CA . GLN A 1 225 ? -56.508 -12.381 100.222 1.00 87.88 225 GLN A CA 1
ATOM 1793 C C . GLN A 1 225 ? -56.144 -12.827 101.644 1.00 87.88 225 GLN A C 1
ATOM 1795 O O . GLN A 1 225 ? -56.993 -13.377 102.337 1.00 87.88 225 GLN A O 1
ATOM 1800 N N . LYS A 1 226 ? -54.919 -12.542 102.109 1.00 90.12 226 LYS A N 1
ATOM 1801 C CA . LYS A 1 226 ? -54.525 -12.816 103.502 1.00 90.12 226 LYS A CA 1
ATOM 1802 C C . LYS A 1 226 ? -55.391 -12.059 104.506 1.00 90.12 226 LYS A C 1
ATOM 1804 O O . LYS A 1 226 ? -55.776 -12.632 105.516 1.00 90.12 226 LYS A O 1
ATOM 1809 N N . GLU A 1 227 ? -55.702 -10.799 104.221 1.00 87.94 227 GLU A N 1
ATOM 1810 C CA . GLU A 1 227 ? -56.551 -9.967 105.077 1.00 87.94 227 GLU A CA 1
ATOM 1811 C C . GLU A 1 227 ? -58.001 -10.479 105.107 1.00 87.94 227 GLU A C 1
ATOM 1813 O O . GLU A 1 227 ? -58.614 -10.544 106.170 1.00 87.94 227 GLU A O 1
ATOM 1818 N N . ILE A 1 228 ? -58.533 -10.937 103.966 1.00 86.38 228 ILE A N 1
ATOM 1819 C CA . ILE A 1 228 ? -59.829 -11.627 103.891 1.00 86.38 228 ILE A CA 1
ATOM 1820 C C . ILE A 1 228 ? -59.813 -12.908 104.730 1.00 86.38 228 ILE A C 1
ATOM 1822 O O . ILE A 1 228 ? -60.755 -13.137 105.486 1.00 86.38 228 ILE A O 1
ATOM 1826 N N . ASP A 1 229 ? -58.766 -13.728 104.628 1.00 85.75 229 ASP A N 1
ATOM 1827 C CA . ASP A 1 229 ? -58.647 -14.973 105.392 1.00 85.75 229 ASP A CA 1
ATOM 1828 C C . ASP A 1 229 ? -58.530 -14.694 106.908 1.00 85.75 229 ASP A C 1
ATOM 1830 O O . ASP A 1 229 ? -59.156 -15.379 107.720 1.00 85.75 229 ASP A O 1
ATOM 1834 N N . GLU A 1 230 ? -57.802 -13.644 107.309 1.00 85.88 230 GLU A N 1
ATOM 1835 C CA . GLU A 1 230 ? -57.718 -13.178 108.701 1.00 85.88 230 GLU A CA 1
ATOM 1836 C C . GLU A 1 230 ? -59.055 -12.650 109.228 1.00 85.88 230 GLU A C 1
ATOM 1838 O O . GLU A 1 230 ? -59.448 -12.976 110.351 1.00 85.88 230 GLU A O 1
ATOM 1843 N N . LEU A 1 231 ? -59.776 -11.852 108.438 1.00 87.56 231 LEU A N 1
ATOM 1844 C CA . LEU A 1 231 ? -61.103 -11.352 108.797 1.00 87.56 231 LEU A CA 1
ATOM 1845 C C . LEU A 1 231 ? -62.134 -12.483 108.849 1.00 87.56 231 LEU A C 1
ATOM 1847 O O . LEU A 1 231 ? -62.953 -12.513 109.762 1.00 87.56 231 LEU A O 1
ATOM 1851 N N . MET A 1 232 ? -62.076 -13.450 107.933 1.00 81.12 232 MET A N 1
ATOM 1852 C CA . MET A 1 232 ? -62.880 -14.673 107.981 1.00 81.12 232 MET A CA 1
ATOM 1853 C C . MET A 1 232 ? -62.606 -15.467 109.259 1.00 81.12 232 MET A C 1
ATOM 1855 O O . MET A 1 232 ? -63.552 -15.869 109.931 1.00 81.12 232 MET A O 1
ATOM 1859 N N . ALA A 1 233 ? -61.340 -15.623 109.652 1.00 79.06 233 ALA A N 1
ATOM 1860 C CA . ALA A 1 233 ? -60.974 -16.262 110.914 1.00 79.06 233 ALA A CA 1
ATOM 1861 C C . ALA A 1 233 ? -61.455 -15.460 112.141 1.00 79.06 233 ALA A C 1
ATOM 1863 O O . ALA A 1 233 ? -61.825 -16.045 113.160 1.00 79.06 233 ALA A O 1
ATOM 1864 N N . GLN A 1 234 ? -61.493 -14.125 112.068 1.00 77.12 234 GLN A N 1
ATOM 1865 C CA . GLN A 1 234 ? -62.093 -13.279 113.108 1.00 77.12 234 GLN A CA 1
ATOM 1866 C C . GLN A 1 234 ? -63.618 -13.419 113.161 1.00 77.12 234 GLN A C 1
ATOM 1868 O O . GLN A 1 234 ? -64.182 -13.516 114.249 1.00 77.12 234 GLN A O 1
ATOM 1873 N N . ILE A 1 235 ? -64.289 -13.489 112.010 1.00 74.19 235 ILE A N 1
ATOM 1874 C CA . ILE A 1 235 ? -65.724 -13.777 111.915 1.00 74.19 235 ILE A CA 1
ATOM 1875 C C . ILE A 1 235 ? -66.018 -15.176 112.465 1.00 74.19 235 ILE A C 1
ATOM 1877 O O . ILE A 1 235 ? -67.007 -15.352 113.164 1.00 74.19 235 ILE A O 1
ATOM 1881 N N . GLU A 1 236 ? -65.167 -16.167 112.207 1.00 66.56 236 GLU A N 1
ATOM 1882 C CA . GLU A 1 236 ? -65.299 -17.524 112.745 1.00 66.56 236 GLU A CA 1
ATOM 1883 C C . GLU A 1 236 ? -65.102 -17.558 114.269 1.00 66.56 236 GLU A C 1
ATOM 1885 O O . GLU A 1 236 ? -65.883 -18.192 114.976 1.00 66.56 236 GLU A O 1
ATOM 1890 N N . LYS A 1 237 ? -64.167 -16.764 114.805 1.00 66.12 237 LYS A N 1
ATOM 1891 C CA . LYS A 1 237 ? -64.044 -16.527 116.254 1.00 66.12 237 LYS A CA 1
ATOM 1892 C C . LYS A 1 237 ? -65.267 -15.813 116.845 1.00 66.12 237 LYS A C 1
ATOM 1894 O O . LYS A 1 237 ? -65.684 -16.155 117.946 1.00 66.12 237 LYS A O 1
ATOM 1899 N N . LEU A 1 238 ? -65.863 -14.855 116.131 1.00 60.28 238 LEU A N 1
ATOM 1900 C CA . LEU A 1 238 ? -67.087 -14.150 116.546 1.00 60.28 238 LEU A CA 1
ATOM 1901 C C . LEU A 1 238 ? -68.352 -15.014 116.402 1.00 60.28 238 LEU A C 1
ATOM 1903 O O . LEU A 1 238 ? -69.315 -14.827 117.144 1.00 60.28 238 LEU A O 1
ATOM 1907 N N . LYS A 1 239 ? -68.343 -16.007 115.508 1.00 56.50 239 LYS A N 1
ATOM 1908 C CA . LYS A 1 239 ? -69.397 -17.021 115.389 1.00 56.50 239 LYS A CA 1
ATOM 1909 C C . LYS A 1 239 ? -69.444 -17.983 116.577 1.00 56.50 239 LYS A C 1
ATOM 1911 O O . LYS A 1 239 ? -70.455 -18.645 116.747 1.00 56.50 239 LYS A O 1
ATOM 1916 N N . HIS A 1 240 ? -68.446 -18.017 117.461 1.00 47.94 240 HIS A N 1
ATOM 1917 C CA . HIS A 1 240 ? -68.529 -18.786 118.711 1.00 47.94 240 HIS A CA 1
ATOM 1918 C C . HIS A 1 240 ? -69.389 -18.135 119.817 1.00 47.94 240 HIS A C 1
ATOM 1920 O O . HIS A 1 240 ? -69.416 -18.644 120.934 1.00 47.94 240 HIS A O 1
ATOM 1926 N N . CYS A 1 241 ? -70.152 -17.078 119.501 1.00 39.56 241 CYS A N 1
ATOM 1927 C CA . CYS A 1 241 ? -71.274 -16.598 120.317 1.00 39.56 241 CYS A CA 1
ATOM 1928 C C . CYS A 1 241 ? -72.669 -16.929 119.757 1.00 39.56 241 CYS A C 1
ATOM 1930 O O . CYS A 1 241 ? -73.630 -16.458 120.354 1.00 39.56 241 CYS A O 1
ATOM 1932 N N . GLN A 1 242 ? -72.831 -17.722 118.686 1.00 35.34 242 GLN A N 1
ATOM 1933 C CA . GLN A 1 242 ? -74.113 -18.386 118.393 1.00 35.34 242 GLN A CA 1
ATOM 1934 C C . GLN A 1 242 ? -73.952 -19.710 117.637 1.00 35.34 242 GLN A C 1
ATOM 1936 O O . GLN A 1 242 ? -73.084 -19.878 116.785 1.00 35.34 242 GLN A O 1
ATOM 1941 N N . ASP A 1 243 ? -74.827 -20.638 118.009 1.00 33.84 243 ASP A N 1
ATOM 1942 C CA . ASP A 1 243 ? -74.871 -22.052 117.665 1.00 33.84 243 ASP A CA 1
ATOM 1943 C C . ASP A 1 243 ? -74.916 -22.407 116.157 1.00 33.84 243 ASP A C 1
ATOM 1945 O O . ASP A 1 243 ? -75.331 -21.645 115.287 1.00 33.84 243 ASP A O 1
ATOM 1949 N N . THR A 1 244 ? -74.471 -23.644 115.912 1.00 33.84 244 THR A N 1
ATOM 1950 C CA . THR A 1 244 ? -74.383 -24.516 114.708 1.00 33.84 244 TH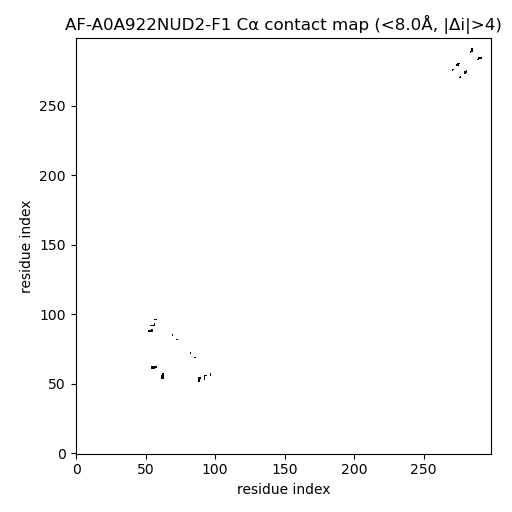R A CA 1
ATOM 1951 C C . THR A 1 244 ? -75.667 -24.663 113.840 1.00 33.84 244 THR A C 1
ATOM 1953 O O . THR A 1 244 ? -76.707 -24.233 114.331 1.00 33.84 244 THR A O 1
ATOM 1956 N N . PRO A 1 245 ? -75.720 -25.376 112.664 1.00 42.94 245 PRO A N 1
ATOM 1957 C CA . PRO A 1 245 ? -74.705 -26.162 111.912 1.00 42.94 245 PRO A CA 1
ATOM 1958 C C . PRO A 1 245 ? -74.675 -26.005 110.344 1.00 42.94 245 PRO A C 1
ATOM 1960 O O . PRO A 1 245 ? -75.525 -25.382 109.716 1.00 42.94 245 PRO A O 1
ATOM 1963 N N . LYS A 1 246 ? -73.650 -26.641 109.739 1.00 30.39 246 LYS A N 1
ATOM 1964 C CA . LYS A 1 246 ? -73.296 -26.966 108.314 1.00 30.39 246 LYS A CA 1
ATOM 1965 C C . LYS A 1 246 ? -74.214 -28.076 107.697 1.00 30.39 246 LYS A C 1
ATOM 1967 O O . LYS A 1 246 ? -75.031 -28.567 108.472 1.00 30.39 246 LYS A O 1
ATOM 1972 N N . PRO A 1 247 ? -73.989 -28.693 106.492 1.00 47.91 247 PRO A N 1
ATOM 1973 C CA . PRO A 1 247 ? -73.333 -28.375 105.185 1.00 47.91 247 PRO A CA 1
ATOM 1974 C C . PRO A 1 247 ? -74.315 -28.615 103.972 1.00 47.91 247 PRO A C 1
ATOM 1976 O O . PRO A 1 247 ? -75.453 -28.990 104.191 1.00 47.91 247 PRO A O 1
ATOM 1979 N N . GLU A 1 248 ? -74.054 -28.338 102.682 1.00 29.92 248 GLU A N 1
ATOM 1980 C CA . GLU A 1 248 ? -73.313 -29.167 101.700 1.00 29.92 248 GLU A CA 1
ATOM 1981 C C . GLU A 1 248 ? -73.333 -28.530 100.282 1.00 29.92 248 GLU A C 1
ATOM 1983 O O . GLU A 1 248 ? -74.268 -27.843 99.881 1.00 29.92 248 GLU A O 1
ATOM 1988 N N . GLN A 1 249 ? -72.253 -28.794 99.539 1.00 38.62 249 GLN A N 1
ATOM 1989 C CA . GLN A 1 249 ? -71.957 -28.496 98.124 1.00 38.62 249 GLN A CA 1
ATOM 1990 C C . GLN A 1 249 ? -72.923 -29.187 97.122 1.00 38.62 249 GLN A C 1
ATOM 1992 O O . GLN A 1 249 ? -73.531 -30.187 97.493 1.00 38.62 249 GLN A O 1
ATOM 1997 N N . PRO A 1 250 ? -73.005 -28.775 95.828 1.00 42.03 250 PRO A N 1
ATOM 1998 C CA . PRO A 1 250 ? -72.077 -29.323 94.816 1.00 42.03 250 PRO A CA 1
ATOM 1999 C C . PRO A 1 250 ? -71.671 -28.392 93.643 1.00 42.03 250 PRO A C 1
ATOM 2001 O O . PRO A 1 250 ? -72.484 -27.759 92.985 1.00 42.03 250 PRO A O 1
ATOM 2004 N N . LYS A 1 251 ? -70.359 -28.415 93.360 1.00 34.19 251 LYS A N 1
ATOM 2005 C CA . LYS A 1 251 ? -69.677 -28.626 92.059 1.00 34.19 251 LYS A CA 1
ATOM 2006 C C . LYS A 1 251 ? -70.311 -28.097 90.751 1.00 34.19 251 LYS A C 1
ATOM 2008 O O . LYS A 1 251 ? -71.321 -28.609 90.294 1.00 34.19 251 LYS A O 1
ATOM 2013 N N . SER A 1 252 ? -69.533 -27.306 90.004 1.00 32.22 252 SER A N 1
ATOM 2014 C CA . SER A 1 252 ? -69.078 -27.617 88.623 1.00 32.22 252 SER A CA 1
ATOM 2015 C C . SER A 1 252 ? -68.034 -26.563 88.204 1.00 32.22 252 SER A C 1
ATOM 2017 O O . SER A 1 252 ? -68.266 -25.367 88.296 1.00 32.22 252 SER A O 1
ATOM 2019 N N . MET A 1 253 ? -66.752 -26.913 88.054 1.00 34.94 253 MET A N 1
ATOM 2020 C CA . MET A 1 253 ? -66.110 -27.246 86.770 1.00 34.94 253 MET A CA 1
ATOM 2021 C C . MET A 1 253 ? -66.732 -26.519 85.571 1.00 34.94 253 MET A C 1
ATOM 2023 O O . MET A 1 253 ? -67.890 -26.768 85.271 1.00 34.94 253 MET A O 1
ATOM 2027 N N . THR A 1 254 ? -65.954 -25.697 84.851 1.00 32.28 254 THR A N 1
ATOM 2028 C CA . THR A 1 254 ? -65.529 -25.955 83.452 1.00 32.28 254 THR A CA 1
ATOM 2029 C C . THR A 1 254 ? -64.598 -24.822 82.964 1.00 32.28 254 THR A C 1
ATOM 2031 O O . THR A 1 254 ? -65.038 -23.708 82.701 1.00 32.28 254 THR A O 1
ATOM 2034 N N . LYS A 1 255 ? -63.298 -25.115 82.799 1.00 41.06 255 LYS A N 1
ATOM 2035 C CA . LYS A 1 255 ? -62.474 -24.521 81.723 1.00 41.06 255 LYS A CA 1
ATOM 2036 C C . LYS A 1 255 ? -62.916 -25.186 80.412 1.00 41.06 255 LYS A C 1
ATOM 2038 O O . LYS A 1 255 ? -63.072 -26.405 80.410 1.00 41.06 255 LYS A O 1
ATOM 2043 N N . PRO A 1 256 ? -63.015 -24.450 79.297 1.00 36.16 256 PRO A N 1
ATOM 2044 C CA . PRO A 1 256 ? -62.031 -24.677 78.235 1.00 36.16 256 PRO A CA 1
ATOM 2045 C C . PRO A 1 256 ? -61.554 -23.323 77.688 1.00 36.16 256 PRO A C 1
ATOM 2047 O O . PRO A 1 256 ? -62.323 -22.413 77.425 1.00 36.16 256 PRO A O 1
ATOM 2050 N N . GLY A 1 257 ? -60.257 -23.097 77.564 1.00 31.73 257 GLY A N 1
ATOM 2051 C CA . GLY A 1 257 ? -59.496 -23.792 76.539 1.00 31.73 257 GLY A CA 1
ATOM 2052 C C . GLY A 1 257 ? -59.302 -22.817 75.387 1.00 31.73 257 GLY A C 1
ATOM 2053 O O . GLY A 1 257 ? -60.024 -22.855 74.397 1.00 31.73 257 GLY A O 1
ATOM 2054 N N . ALA A 1 258 ? -58.322 -21.929 75.554 1.00 35.31 258 ALA A N 1
ATOM 2055 C CA . ALA A 1 258 ? -57.748 -21.174 74.457 1.00 35.31 258 ALA A CA 1
ATOM 2056 C C . ALA A 1 258 ? -57.265 -22.176 73.399 1.00 35.31 258 ALA A C 1
ATOM 2058 O O . ALA A 1 258 ? -56.267 -22.877 73.594 1.00 35.31 258 ALA A O 1
ATOM 2059 N N . LYS A 1 259 ? -57.997 -22.280 72.288 1.00 34.06 259 LYS A N 1
ATOM 2060 C CA . LYS A 1 259 ? -57.461 -22.896 71.083 1.00 34.06 259 LYS A CA 1
ATOM 2061 C C . LYS A 1 259 ? -56.447 -21.923 70.503 1.00 34.06 259 LYS A C 1
ATOM 2063 O O . LYS A 1 259 ? -56.788 -20.845 70.026 1.00 34.06 259 LYS A O 1
ATOM 2068 N N . LYS A 1 260 ? -55.189 -22.341 70.619 1.00 35.69 260 LYS A N 1
ATOM 2069 C CA . LYS A 1 260 ? -54.066 -21.949 69.773 1.00 35.69 260 LYS A CA 1
ATOM 2070 C C . LYS A 1 260 ? -54.567 -21.732 68.334 1.00 35.69 260 LYS A C 1
ATOM 2072 O O . LYS A 1 260 ? -55.251 -22.628 67.834 1.00 35.69 260 LYS A O 1
ATOM 2077 N N . PRO A 1 261 ? -54.224 -20.633 67.641 1.00 37.78 261 PRO A N 1
ATOM 2078 C CA . PRO A 1 261 ? -54.166 -20.714 66.194 1.00 37.78 261 PRO A CA 1
ATOM 2079 C C . PRO A 1 261 ? -53.148 -21.808 65.871 1.00 37.78 261 PRO A C 1
ATOM 2081 O O . PRO A 1 261 ? -52.032 -21.809 66.398 1.00 37.78 261 PRO A O 1
ATOM 2084 N N . GLU A 1 262 ? -53.585 -22.793 65.095 1.00 39.72 262 GLU A N 1
ATOM 2085 C CA . GLU A 1 262 ? -52.717 -23.785 64.488 1.00 39.72 262 GLU A CA 1
ATOM 2086 C C . GLU A 1 262 ? -51.596 -23.032 63.782 1.00 39.72 262 GLU A C 1
ATOM 2088 O O . GLU A 1 262 ? -51.775 -22.410 62.738 1.00 39.72 262 GLU A O 1
ATOM 2093 N N . GLN A 1 263 ? -50.422 -23.059 64.401 1.00 48.06 263 GLN A N 1
ATOM 2094 C CA . GLN A 1 263 ? -49.171 -22.826 63.722 1.00 48.06 263 GLN A CA 1
ATOM 2095 C C . GLN A 1 263 ? -49.022 -24.022 62.784 1.00 48.06 263 GLN A C 1
ATOM 2097 O O . GLN A 1 263 ? -48.437 -25.045 63.139 1.00 48.06 263 GLN A O 1
ATOM 2102 N N . SER A 1 264 ? -49.664 -23.923 61.619 1.00 41.69 264 SER A N 1
ATOM 2103 C CA . SER A 1 264 ? -49.401 -24.800 60.497 1.00 41.69 264 SER A CA 1
ATOM 2104 C C . SER A 1 264 ? -47.910 -24.677 60.229 1.00 41.69 264 SER A C 1
ATOM 2106 O O . SER A 1 264 ? -47.428 -23.644 59.754 1.00 41.69 264 SER A O 1
ATOM 2108 N N . LEU A 1 265 ? -47.164 -25.716 60.590 1.00 48.38 265 LEU A N 1
ATOM 2109 C CA . LEU A 1 265 ? -45.860 -25.940 59.995 1.00 48.38 265 LEU A CA 1
ATOM 2110 C C . LEU A 1 265 ? -46.061 -25.839 58.477 1.00 48.38 265 LEU A C 1
ATOM 2112 O O . LEU A 1 265 ? -47.042 -26.404 57.981 1.00 48.38 265 LEU A O 1
ATOM 2116 N N . PRO A 1 266 ? -45.215 -25.099 57.742 1.00 48.12 266 PRO A N 1
ATOM 2117 C CA . PRO A 1 266 ? -45.318 -25.057 56.295 1.00 48.12 266 PRO A CA 1
ATOM 2118 C C . PRO A 1 266 ? -45.219 -26.495 55.787 1.00 48.12 266 PRO A C 1
ATOM 2120 O O . PRO A 1 266 ? -44.174 -27.141 55.893 1.00 48.12 266 PRO A O 1
ATOM 2123 N N . SER A 1 267 ? -46.354 -27.004 55.307 1.00 44.97 267 SER A N 1
ATOM 2124 C CA . SER A 1 267 ? -46.451 -28.294 54.645 1.00 44.97 267 SER A CA 1
ATOM 2125 C C . SER A 1 267 ? -45.408 -28.297 53.537 1.00 44.97 267 SER A C 1
ATOM 2127 O O . SER A 1 267 ? -45.364 -27.389 52.702 1.00 44.97 267 SER A O 1
ATOM 2129 N N . THR A 1 268 ? -44.496 -29.263 53.589 1.00 56.69 268 THR A N 1
ATOM 2130 C CA . THR A 1 268 ? -43.435 -29.431 52.600 1.00 56.69 268 THR A CA 1
ATOM 2131 C C . THR A 1 268 ? -44.100 -29.772 51.269 1.00 56.69 268 THR A C 1
ATOM 2133 O O . THR A 1 268 ? -44.410 -30.925 50.996 1.00 56.69 268 THR A O 1
ATOM 2136 N N . GLY A 1 269 ? -44.414 -28.744 50.483 1.00 52.88 269 GLY A N 1
ATOM 2137 C CA . GLY A 1 269 ? -45.211 -28.886 49.268 1.00 52.88 269 GLY A CA 1
ATOM 2138 C C . GLY A 1 269 ? -45.809 -27.590 48.720 1.00 52.88 269 GLY A C 1
ATOM 2139 O O . GLY A 1 269 ? -46.250 -27.589 47.574 1.00 52.88 269 GLY A O 1
ATOM 2140 N N . ASP A 1 270 ? -45.796 -26.478 49.466 1.00 46.38 270 ASP A N 1
ATOM 2141 C CA . ASP A 1 270 ? -46.210 -25.188 48.908 1.00 46.38 270 ASP A CA 1
ATOM 2142 C C . ASP A 1 270 ? -45.194 -24.682 47.869 1.00 46.38 270 ASP A C 1
ATOM 2144 O O . ASP A 1 270 ? -44.024 -24.427 48.165 1.00 46.38 270 ASP A O 1
ATOM 2148 N N . ILE A 1 271 ? -45.683 -24.464 46.646 1.00 54.41 271 ILE A N 1
ATOM 2149 C CA . ILE A 1 271 ? -44.995 -23.997 45.420 1.00 54.41 271 ILE A CA 1
ATOM 2150 C C . ILE A 1 271 ? -44.397 -22.567 45.572 1.00 54.41 271 ILE A C 1
ATOM 2152 O O . ILE A 1 271 ? -43.987 -21.918 44.613 1.00 54.41 271 ILE A O 1
ATOM 2156 N N . ARG A 1 272 ? -44.309 -22.052 46.802 1.00 53.59 272 ARG A N 1
ATOM 2157 C CA . ARG A 1 272 ? -43.852 -20.705 47.172 1.00 53.59 272 ARG A CA 1
ATOM 2158 C C . ARG A 1 272 ? -42.497 -20.663 47.886 1.00 53.59 272 ARG A C 1
ATOM 2160 O O . ARG A 1 272 ? -42.114 -19.601 48.367 1.00 53.59 272 ARG A O 1
ATOM 2167 N N . ASN A 1 273 ? -41.747 -21.765 47.948 1.00 53.44 273 ASN A N 1
ATOM 2168 C CA . ASN A 1 273 ? -40.352 -21.716 48.399 1.00 53.44 273 ASN A CA 1
ATOM 2169 C C . ASN A 1 273 ? -39.423 -21.422 47.199 1.00 53.44 273 ASN A C 1
ATOM 2171 O O . ASN A 1 273 ? -39.355 -22.254 46.287 1.00 53.44 273 ASN A O 1
ATOM 2175 N N . PRO A 1 274 ? -38.699 -20.281 47.159 1.00 62.22 274 PRO A N 1
ATOM 2176 C CA . PRO A 1 274 ? -37.918 -19.868 45.986 1.00 62.22 274 PRO A CA 1
ATOM 2177 C C . PRO A 1 274 ? -36.837 -20.876 45.574 1.00 62.22 274 PRO A C 1
ATOM 2179 O O . PRO A 1 274 ? -36.450 -20.898 44.411 1.00 62.22 274 PRO A O 1
ATOM 2182 N N . PHE A 1 275 ? -36.396 -21.748 46.484 1.00 55.78 275 PHE A N 1
ATOM 2183 C CA . PHE A 1 275 ? -35.355 -22.746 46.226 1.00 55.78 275 PHE A CA 1
ATOM 2184 C C . PHE A 1 275 ? -35.825 -23.989 45.449 1.00 55.78 275 PHE A C 1
ATOM 2186 O O . PHE A 1 275 ? -34.987 -24.695 44.898 1.00 55.78 275 PHE A O 1
ATOM 2193 N N . PHE A 1 276 ? -37.136 -24.249 45.366 1.00 59.81 276 PHE A N 1
ATOM 2194 C CA . PHE A 1 276 ? -37.700 -25.454 44.728 1.00 59.81 276 PHE A CA 1
ATOM 2195 C C . PHE A 1 276 ? -38.682 -25.131 43.592 1.00 59.81 276 PHE A C 1
ATOM 2197 O O . PHE A 1 276 ? -39.556 -25.930 43.260 1.00 59.81 276 PHE A O 1
ATOM 2204 N N . THR A 1 277 ? -38.557 -23.952 42.982 1.00 67.00 277 THR A N 1
ATOM 2205 C CA . THR A 1 277 ? -39.326 -23.606 41.779 1.00 67.00 277 THR A CA 1
ATOM 2206 C C . THR A 1 277 ? -38.675 -24.194 40.520 1.00 67.00 277 THR A C 1
ATOM 2208 O O . THR A 1 277 ? -37.448 -24.298 40.461 1.00 67.00 277 THR A O 1
ATOM 2211 N N . PRO A 1 278 ? -39.448 -24.525 39.465 1.00 66.25 278 PRO A N 1
ATOM 2212 C CA . PRO A 1 278 ? -38.894 -25.007 38.195 1.00 66.25 278 PRO A CA 1
ATOM 2213 C C . PRO A 1 278 ? -37.847 -24.056 37.598 1.00 66.25 278 PRO A C 1
ATOM 2215 O O . PRO A 1 278 ? -36.856 -24.504 37.027 1.00 66.25 278 PRO A O 1
ATOM 2218 N N . ALA A 1 279 ? -38.028 -22.744 37.791 1.00 67.31 279 ALA A N 1
ATOM 2219 C CA . ALA A 1 279 ? -37.067 -21.726 37.381 1.00 67.31 279 ALA A CA 1
ATOM 2220 C C . ALA A 1 279 ? -35.757 -21.794 38.189 1.00 67.31 279 ALA A C 1
ATOM 2222 O O . ALA A 1 279 ? -34.680 -21.745 37.603 1.00 67.31 279 ALA A O 1
ATOM 2223 N N . ALA A 1 280 ? -35.823 -21.971 39.513 1.00 66.56 280 ALA A N 1
ATOM 2224 C CA . ALA A 1 280 ? -34.629 -22.138 40.345 1.00 66.56 280 ALA A CA 1
ATOM 2225 C C . ALA A 1 280 ? -33.883 -23.446 40.037 1.00 66.56 280 ALA A C 1
ATOM 2227 O O . ALA A 1 280 ? -32.656 -23.451 39.960 1.00 66.56 280 ALA A O 1
ATOM 2228 N N . ILE A 1 281 ? -34.612 -24.535 39.773 1.00 65.44 281 ILE A N 1
ATOM 2229 C CA . ILE A 1 281 ? -34.028 -25.812 39.338 1.00 65.44 281 ILE A CA 1
ATOM 2230 C C . ILE A 1 281 ? -33.341 -25.647 37.973 1.00 65.44 281 ILE A C 1
ATOM 2232 O O . ILE A 1 281 ? -32.229 -26.133 37.791 1.00 65.44 281 ILE A O 1
ATOM 2236 N N . ALA A 1 282 ? -33.937 -24.904 37.034 1.00 66.75 282 ALA A N 1
ATOM 2237 C CA . ALA A 1 282 ? -33.318 -24.607 35.741 1.00 66.75 282 ALA A CA 1
ATOM 2238 C C . ALA A 1 282 ? -32.035 -23.771 35.877 1.00 66.75 282 ALA A C 1
ATOM 2240 O O . ALA A 1 282 ? -31.055 -24.044 35.188 1.00 66.75 282 ALA A O 1
ATOM 2241 N N . ILE A 1 283 ? -32.007 -22.803 36.799 1.00 67.81 283 ILE A N 1
ATOM 2242 C CA . ILE A 1 283 ? -30.803 -22.014 37.097 1.00 67.81 283 ILE A CA 1
ATOM 2243 C C . ILE A 1 283 ? -29.719 -22.896 37.733 1.00 67.81 283 ILE A C 1
ATOM 2245 O O . ILE A 1 283 ? -28.560 -22.777 37.355 1.00 67.81 283 ILE A O 1
ATOM 2249 N N . MET A 1 284 ? -30.067 -23.824 38.632 1.00 65.12 284 MET A N 1
ATOM 2250 C CA . MET A 1 284 ? -29.100 -24.777 39.203 1.00 65.12 284 MET A CA 1
ATOM 2251 C C . MET A 1 284 ? -28.569 -25.785 38.170 1.00 65.12 284 MET A C 1
ATOM 2253 O O . MET A 1 284 ? -27.385 -26.119 38.187 1.00 65.12 284 MET A O 1
ATOM 2257 N N . ILE A 1 285 ? -29.403 -26.227 37.224 1.00 68.38 285 ILE A N 1
ATOM 2258 C CA . ILE A 1 285 ? -28.967 -27.056 36.089 1.00 68.38 285 ILE A CA 1
ATOM 2259 C C . ILE A 1 285 ? -28.035 -26.251 35.167 1.00 68.38 285 ILE A C 1
ATOM 2261 O O . ILE A 1 285 ? -26.979 -26.749 34.783 1.00 68.38 285 ILE A O 1
ATOM 2265 N N . ALA A 1 286 ? -28.376 -24.997 34.850 1.00 63.19 286 ALA A N 1
ATOM 2266 C CA . ALA A 1 286 ? -27.553 -24.119 34.014 1.00 63.19 286 ALA A CA 1
ATOM 2267 C C . ALA A 1 286 ? -26.226 -23.723 34.688 1.00 63.19 286 ALA A C 1
ATOM 2269 O O . ALA A 1 286 ? -25.207 -23.592 34.016 1.00 63.19 286 ALA A O 1
ATOM 2270 N N . ALA A 1 287 ? -26.223 -23.581 36.015 1.00 66.06 287 ALA A N 1
ATOM 2271 C CA . ALA A 1 287 ? -25.035 -23.321 36.825 1.00 66.06 287 ALA A CA 1
ATOM 2272 C C . ALA A 1 287 ? -24.202 -24.588 37.118 1.00 66.06 287 ALA A C 1
ATOM 2274 O O . ALA A 1 287 ? -23.168 -24.495 37.776 1.00 66.06 287 ALA A O 1
ATOM 2275 N N . GLY A 1 288 ? -24.630 -25.766 36.642 1.00 62.41 288 GLY A N 1
ATOM 2276 C CA . GLY A 1 288 ? -23.884 -27.024 36.750 1.00 62.41 288 GLY A CA 1
ATOM 2277 C C . GLY A 1 288 ? -23.881 -27.672 38.139 1.00 62.41 288 GLY A C 1
ATOM 2278 O O . GLY A 1 288 ? -23.112 -28.605 38.363 1.00 62.41 288 GLY A O 1
ATOM 2279 N N . THR A 1 289 ? -24.720 -27.217 39.075 1.00 66.31 289 THR A N 1
ATOM 2280 C CA . THR A 1 289 ? -24.761 -27.742 40.453 1.00 66.31 289 THR A CA 1
ATOM 2281 C C . THR A 1 289 ? -25.646 -28.981 40.604 1.00 66.31 289 THR A C 1
ATOM 2283 O O . THR A 1 289 ? -25.503 -29.717 41.578 1.00 66.31 289 THR A O 1
ATOM 2286 N N . ILE A 1 290 ? -26.523 -29.256 39.631 1.00 59.56 290 ILE A N 1
ATOM 2287 C CA . ILE A 1 290 ? -27.357 -30.464 39.576 1.00 59.56 290 ILE A CA 1
ATOM 2288 C C . ILE A 1 290 ? -27.139 -31.158 38.227 1.00 59.56 290 ILE A C 1
ATOM 2290 O O . ILE A 1 290 ? -27.456 -30.611 37.171 1.00 59.56 290 ILE A O 1
ATOM 2294 N N . ALA A 1 291 ? -26.610 -32.383 38.256 1.00 60.53 291 ALA A N 1
ATOM 2295 C CA . ALA A 1 291 ? -26.417 -33.206 37.066 1.00 60.53 291 ALA A CA 1
ATOM 2296 C C . ALA A 1 291 ? -27.716 -33.939 36.696 1.00 60.53 291 ALA A C 1
ATOM 2298 O O . ALA A 1 291 ? -28.299 -34.637 37.525 1.00 60.53 291 ALA A O 1
ATOM 2299 N N . ILE A 1 292 ? -28.154 -33.820 35.439 1.00 59.03 292 ILE A N 1
ATOM 2300 C CA . ILE A 1 292 ? -29.280 -34.600 34.910 1.00 59.03 292 ILE A CA 1
ATOM 2301 C C . ILE A 1 292 ? -28.794 -36.044 34.694 1.00 59.03 292 ILE A C 1
ATOM 2303 O O . ILE A 1 292 ? -27.917 -36.256 33.848 1.00 59.03 292 ILE A O 1
ATOM 2307 N N . PRO A 1 293 ? -29.333 -37.056 35.401 1.00 51.53 293 PRO A N 1
ATOM 2308 C CA . PRO A 1 293 ? -28.980 -38.440 35.125 1.00 51.53 293 PRO A CA 1
ATOM 2309 C C . PRO A 1 293 ? -29.482 -38.810 33.726 1.00 51.53 293 PRO A C 1
ATOM 2311 O O . PRO A 1 293 ? -30.682 -38.782 33.442 1.00 51.53 293 PRO A O 1
ATOM 2314 N N . LYS A 1 294 ? -28.551 -39.156 32.829 1.00 49.16 294 LYS A N 1
ATOM 2315 C CA . LYS A 1 294 ? -28.885 -39.731 31.525 1.00 49.16 294 LYS A CA 1
ATOM 2316 C C . LYS A 1 294 ? -29.617 -41.049 31.762 1.00 49.16 294 LYS A C 1
ATOM 2318 O O . LYS A 1 294 ? -29.010 -42.019 32.211 1.00 49.16 294 LYS A O 1
ATOM 2323 N N . ARG A 1 295 ? -30.916 -41.095 31.455 1.00 44.81 295 ARG A N 1
ATOM 2324 C CA . ARG A 1 295 ? -31.643 -42.364 31.373 1.00 44.81 295 ARG A CA 1
ATOM 2325 C C . ARG A 1 295 ? -30.980 -43.207 30.286 1.00 44.81 295 ARG A C 1
ATOM 2327 O O . ARG A 1 295 ? -30.950 -42.802 29.124 1.00 44.81 295 ARG A O 1
ATOM 2334 N N . LYS A 1 296 ? -30.437 -44.361 30.678 1.00 44.88 296 LYS A N 1
ATOM 2335 C CA . LYS A 1 296 ? -30.235 -45.473 29.753 1.00 44.88 296 LYS A CA 1
ATOM 2336 C C . LYS A 1 296 ? -31.612 -45.824 29.191 1.00 44.88 296 LYS A C 1
ATOM 2338 O O . LYS A 1 296 ? -32.544 -46.019 29.966 1.00 44.88 296 LYS A O 1
ATOM 2343 N N . LYS A 1 297 ? -31.739 -45.843 27.866 1.00 38.47 297 LYS A N 1
ATOM 2344 C CA . LYS A 1 297 ? -32.814 -46.599 27.231 1.00 38.47 297 LYS A CA 1
ATOM 2345 C C . LYS A 1 297 ? -32.462 -48.072 27.421 1.00 38.47 297 LYS A C 1
ATOM 2347 O O . LYS A 1 297 ? -31.463 -48.528 26.870 1.00 38.47 297 LYS A O 1
ATOM 2352 N N . GLU A 1 298 ? -33.196 -48.733 28.304 1.00 41.53 298 GLU A N 1
ATOM 2353 C CA . GLU A 1 298 ? -33.597 -50.112 28.053 1.00 41.53 298 GLU A CA 1
ATOM 2354 C C . GLU A 1 298 ? -34.702 -50.075 26.986 1.00 41.53 298 GLU A C 1
ATOM 2356 O O . GLU A 1 298 ? -35.499 -49.130 26.965 1.00 41.53 298 GLU A O 1
ATOM 2361 N N . ASP A 1 299 ? -34.642 -51.091 26.124 1.00 37.84 299 ASP A N 1
ATOM 2362 C CA 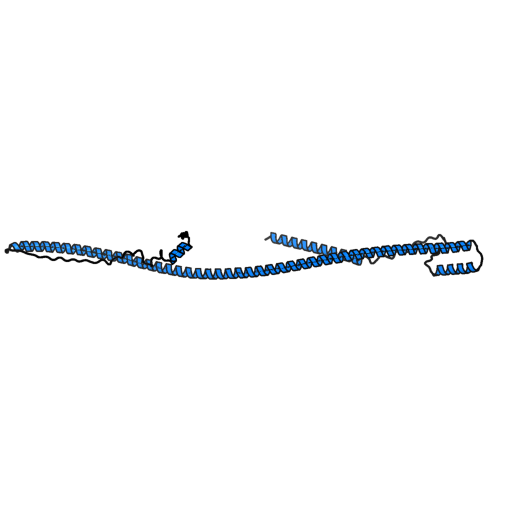. ASP A 1 299 ? -35.422 -51.406 24.915 1.00 37.84 299 ASP A CA 1
ATOM 2363 C C . ASP A 1 299 ? -35.088 -50.641 23.616 1.00 37.84 299 ASP A C 1
ATOM 2365 O O . AS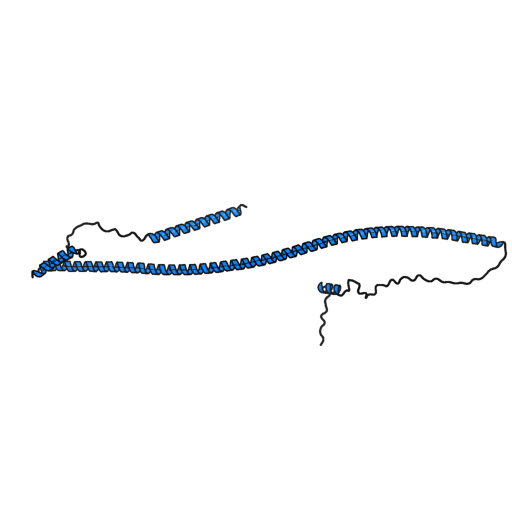P A 1 299 ? -35.422 -49.440 23.457 1.00 37.84 299 ASP A O 1
#

Secondary structure (DSSP, 8-state):
--HHHHHHHHHHHHHHHHHHHHHHHHHHHHHHHHSSS-------------------TT-HHHHHHHHHHHHHHHTT----HHHHHHHHHHHHHHHHHHHHHHHHHHHHHHHHHHHHHHHHHHHHHHHHHHHHHHHHHHHHHHHHHHHHHHHHHHHHHHHHHHHHHHHHHHHHHHHHHHHHHHHHHHHHHHHHHHHHHHHHHHHHHHHHHHHHHHHHHHHHHHHHHHHHHHHHHHHHHHGGGS-------------------------TT-TT-GGGSHHHHHHHHHTTSSPPP------

Sequence (299 aa):
MSIIKGERNEQKKSAKRRRKNLITKLAMTSALTLGVGAAATLAGQTEVRAEVLTLNMKDKAKVEEFANKLKDYAKQKKSGQITLQELSLILDGYRNIREQIEQDLATTEKTKNFYGEQLILTDKLYQSEKEKKEKLEAELQLSQQKIHDLDEKHQKEKLELQAQLEASNQKIKELEMAKSTAEAEINRLTAEKNGLQEKLNNQEKLNAELQAKLAKQEELNAKLQKEIDELMAQIEKLKHCQDTPKPEQPKSMTKPGAKKPEQSLPSTGDIRNPFFTPAAIAIMIAAGTIAIPKRKKED

Organism: NCBI:txid1051981

pLDDT: mean 73.59, std 21.76, range [29.92, 97.88]

Solvent-accessible surface area (backbone atoms only — not comparable to full-atom values): 17886 Å² total; per-residue (Å²): 127,70,68,71,58,52,58,59,51,51,54,53,52,50,52,53,53,54,52,53,53,50,52,52,52,50,52,53,53,51,49,66,72,67,63,83,81,81,88,89,90,87,85,89,87,82,89,83,92,72,92,65,84,74,61,58,71,86,42,63,67,61,44,51,56,50,52,51,52,52,56,57,52,66,72,64,79,66,98,44,77,66,59,56,52,55,51,45,43,51,52,53,28,53,50,52,52,49,54,48,50,54,50,54,48,52,51,50,50,52,52,51,50,52,52,51,52,52,49,55,53,49,52,54,51,51,53,54,51,49,54,52,49,54,52,51,51,52,51,49,52,54,51,53,52,52,50,51,56,50,51,55,50,52,52,52,52,50,52,51,52,48,54,52,49,52,53,51,52,51,52,49,54,53,51,52,53,52,49,54,53,50,53,52,49,51,53,51,51,50,52,51,52,51,55,50,50,53,53,48,57,52,50,53,52,52,51,52,52,49,52,55,50,50,54,52,49,53,53,50,52,54,51,52,50,51,51,50,53,52,50,50,52,49,50,54,62,59,44,77,78,57,85,86,86,88,89,85,86,85,90,78,89,81,88,82,76,87,75,71,79,81,78,70,70,82,64,91,78,63,91,79,47,75,82,77,31,73,67,43,49,50,50,35,43,74,71,65,78,47,82,80,81,80,76,76,80,80,133

Radius of gyration: 71.78 Å; Cα contacts (8 Å, |Δi|>4): 32; chains: 1; bounding box: 135×69×206 Å

Mean predicted aligned error: 22.04 Å

InterPro domains:
  IPR019931 LPXTG cell wall anchor motif [PF00746] (259-299)
  IPR019931 LPXTG cell wall anchor motif [PS50847] (265-299)
  IPR019950 M protein-type anchor motif [PR00015] (259-274)
  IPR019950 M protein-type anchor motif [PR00015] (275-295)